Protein AF-A0A350IB33-F1 (afdb_monomer_lite)

Foldseek 3Di:
DEEAEPPCPFDLNVVVVVPGRYDDDLLPGQEYELEDDDQLVSLVVVVVSVVSLHQYEYAAAPLLVPPPPPPDPDDSNNVSSVSNLVSLLVSVVVPGQYEYEHEAAAPGPVCPVPPAAHAYSVVVVVVVVCCVPDPDRHSYDYDYGDRDDDDDDDDPVVCVVPNPRVVSVVVVVLVCLQVVLQVDPPFKDWDCVLPFFDLVQVLVQVVVVVVVDDADVQKFWQFALVLAGGDAPPDAQVRHDPPDDQQNRQHGVDDCPGSVVVVCVSQVFGRKMKGKAFEQDKDDFDAHPAKKKKQWSDDDSQKFKAFLVRRTYDDDNRRIIMIGGRNGTMMIGHHHNGITIMTMGGGDPDDDD

Secondary structure (DSSP, 8-state):
--EEES-TTSHHHHHHHTTS-B-S-TTT-SEEEE---BTBHHHHHHHHHHHTT-EEEEEEEGGGG-SS-TT-S--HHHHHHHHHHHHHHHHHHTT--EEEEEE--BSSGGGTT--S--B-HHHHHHHHHHHHH-SS---EEEE---S--------HHHHHHH-HHHHHHHHHHHHHHHHHHTS--SSEEE-GGG----HHHHHHHHHHHHHHS--BTTEEESEESSS--SSTT-S-GGGSPTT--GGG--EESS-TTSHHHHHHHHTT-EEEEEEEE-TTEEPPSB--SS-EEEEEEE--TTEEEE-TT--EE----SS--EEE-TTSSBEEEE-SSS-EEEEEEEPPS-S--

pLDDT: mean 89.86, std 11.15, range [30.75, 98.75]

Radius of gyration: 28.12 Å; chains: 1; bounding box: 64×42×85 Å

Sequence (353 aa):
MKFYVNGTRRGLGKYIYDRLNVVETLEECDVFINCKHDGFLQVDLLYKACELGKRVINIGSYASDWIFHPQQKKYTYAIEKKALRDANSQLFDNGYNTTCLNLGYLDSESVEHITSNKMTHRSVVNNIEWILTHPHRVKEITITPNESKKENKYNDQVVKEIGTLAYDERITISDNLRDYSTMYANCYKQLHQFGQYDLEKVRAEVAVLLEAHELHDNQIMLQSLDGKDFYTGITQVSKIPEGIVENDFDKLNVHEDSEIARFINDLGITRARLLVLPEKTCYTFHFDPTSRIHLVVKTNEWAFMADEKWRLFHMPDDGYPWYVDTTYPHTAINSALEDRIHIMGRAPQKPYK

Structure (mmCIF, N/CA/C/O backbone):
data_AF-A0A350IB33-F1
#
_entry.id   AF-A0A350IB33-F1
#
loop_
_atom_site.group_PDB
_atom_site.id
_atom_site.type_symbol
_atom_site.label_atom_id
_atom_site.label_alt_id
_atom_site.label_comp_id
_atom_site.label_asym_id
_atom_site.label_entity_id
_atom_site.label_seq_id
_atom_site.pdbx_PDB_ins_code
_atom_site.Cartn_x
_atom_site.Cartn_y
_atom_site.Cartn_z
_atom_site.occupancy
_atom_site.B_iso_or_equiv
_atom_site.auth_seq_id
_atom_site.auth_comp_id
_atom_site.auth_asym_id
_atom_site.auth_atom_id
_atom_site.pdbx_PDB_model_num
ATOM 1 N N . MET A 1 1 ? -24.986 7.372 4.864 1.00 85.44 1 MET A N 1
ATOM 2 C CA . MET A 1 1 ? -24.701 6.545 6.048 1.00 85.44 1 MET A CA 1
ATOM 3 C C . MET A 1 1 ? -24.542 7.464 7.248 1.00 85.44 1 MET A C 1
ATOM 5 O O . MET A 1 1 ? -23.710 8.363 7.196 1.00 85.44 1 MET A O 1
ATOM 9 N N . LYS A 1 2 ? -25.392 7.301 8.259 1.00 95.12 2 LYS A N 1
ATOM 10 C CA . LYS A 1 2 ? -25.428 8.057 9.515 1.00 95.12 2 LYS A CA 1
ATOM 11 C C . LYS A 1 2 ? -24.832 7.214 10.635 1.00 95.12 2 LYS A C 1
ATOM 13 O O . LYS A 1 2 ? -25.121 6.019 10.723 1.00 95.12 2 LYS A O 1
ATOM 18 N N . PHE A 1 3 ? -24.040 7.828 11.501 1.00 97.50 3 PHE A N 1
ATOM 19 C CA . PHE A 1 3 ? -23.391 7.144 12.617 1.00 97.50 3 PHE A CA 1
ATOM 20 C C . PHE A 1 3 ? -23.997 7.566 13.949 1.00 97.50 3 PHE A C 1
ATOM 22 O O . PHE A 1 3 ? -24.369 8.716 14.112 1.00 97.50 3 PHE A O 1
ATOM 29 N N . TYR A 1 4 ? -24.039 6.670 14.925 1.00 98.00 4 TYR A N 1
ATOM 30 C CA . TYR A 1 4 ? -24.197 7.038 16.330 1.00 98.00 4 TYR A CA 1
ATOM 31 C C . TYR A 1 4 ? -22.976 6.541 17.096 1.00 98.00 4 TYR A C 1
ATOM 33 O O . TYR A 1 4 ? -22.527 5.416 16.877 1.00 98.00 4 TYR A O 1
ATOM 41 N N . VAL A 1 5 ? -22.418 7.368 17.979 1.00 97.25 5 VAL A N 1
ATOM 42 C CA . VAL A 1 5 ? -21.260 7.014 18.812 1.00 97.25 5 VAL A CA 1
ATOM 43 C C . VAL A 1 5 ? -21.568 7.415 20.245 1.00 97.25 5 VAL A C 1
ATOM 45 O O . VAL A 1 5 ? -21.925 8.562 20.500 1.00 97.25 5 VAL A O 1
ATOM 48 N N . ASN A 1 6 ? -21.420 6.499 21.200 1.00 96.31 6 ASN A N 1
ATOM 49 C CA . ASN A 1 6 ? -21.551 6.842 22.617 1.00 96.31 6 ASN A CA 1
ATOM 50 C C . ASN A 1 6 ? -20.200 7.304 23.204 1.00 96.31 6 ASN A C 1
ATOM 52 O O . ASN A 1 6 ? -19.127 6.907 22.759 1.00 96.31 6 ASN A O 1
ATOM 56 N N . GLY A 1 7 ? -20.236 8.150 24.240 1.00 93.12 7 GLY A N 1
ATOM 57 C CA . GLY A 1 7 ? -19.015 8.615 24.919 1.00 93.12 7 GLY A CA 1
ATOM 58 C C . GLY A 1 7 ? -18.204 9.659 24.145 1.00 93.12 7 GLY A C 1
ATOM 59 O O . GLY A 1 7 ? -16.979 9.620 24.153 1.00 93.12 7 GLY A O 1
ATOM 60 N N . THR A 1 8 ? -18.870 10.627 23.518 1.00 94.38 8 THR A N 1
ATOM 61 C CA . THR A 1 8 ? -18.270 11.618 22.603 1.00 94.38 8 THR A CA 1
ATOM 62 C C . THR A 1 8 ? -17.567 12.796 23.280 1.00 94.38 8 THR A C 1
ATOM 64 O O . THR A 1 8 ? -17.113 13.705 22.600 1.00 94.38 8 THR A O 1
ATOM 67 N N . ARG A 1 9 ? -17.447 12.818 24.614 1.00 89.88 9 ARG A N 1
ATOM 68 C CA . ARG A 1 9 ? -16.903 13.982 25.344 1.00 89.88 9 ARG A CA 1
ATOM 69 C C . ARG A 1 9 ? -15.384 14.142 25.218 1.00 89.88 9 ARG A C 1
ATOM 71 O O . ARG A 1 9 ? -14.906 15.268 25.207 1.00 89.88 9 ARG A O 1
ATOM 78 N N . ARG 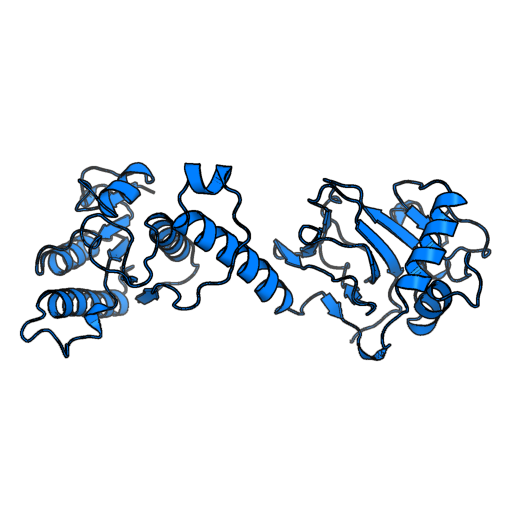A 1 10 ? -14.626 13.039 25.167 1.00 88.81 10 ARG A N 1
ATOM 79 C CA . ARG A 1 10 ? -13.149 13.032 25.106 1.00 88.81 10 ARG A CA 1
ATOM 80 C C . ARG A 1 10 ? -12.604 11.732 24.506 1.00 88.81 10 ARG A C 1
ATOM 82 O O . ARG A 1 10 ? -13.366 10.788 24.296 1.00 88.81 10 ARG A O 1
ATOM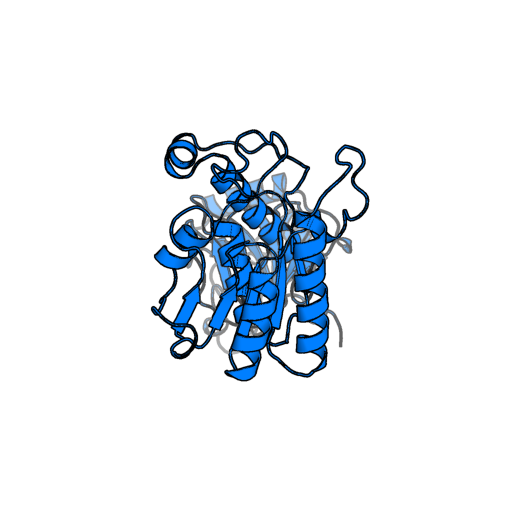 89 N N . GLY A 1 11 ? -11.290 11.675 24.276 1.00 90.81 11 GLY A N 1
ATOM 90 C CA . GLY A 1 11 ? -10.589 10.477 23.799 1.00 90.81 11 GLY A CA 1
ATOM 91 C C . GLY A 1 11 ? -11.079 9.995 22.429 1.00 90.81 11 GLY A C 1
ATOM 92 O O . GLY A 1 11 ? -11.478 10.801 21.586 1.00 90.81 11 GLY A O 1
ATOM 93 N N . LEU A 1 12 ? -11.083 8.675 22.227 1.00 93.19 12 LEU A N 1
ATOM 94 C CA . LEU A 1 12 ? -11.492 8.048 20.968 1.00 93.19 12 LEU A CA 1
ATOM 95 C C . LEU A 1 12 ? -12.916 8.442 20.541 1.00 93.19 12 LEU A C 1
ATOM 97 O O . LEU A 1 12 ? -13.133 8.769 19.378 1.00 93.19 12 LEU A O 1
ATOM 101 N N . GLY A 1 13 ? -13.877 8.466 21.471 1.00 93.62 13 GLY A N 1
ATOM 102 C CA . GLY A 1 13 ? -15.269 8.801 21.154 1.00 93.62 13 GLY A CA 1
ATOM 103 C C . GLY A 1 13 ? -15.423 10.213 20.581 1.00 93.62 13 GLY A C 1
ATOM 104 O O . GLY A 1 13 ? -16.122 10.394 19.587 1.00 93.62 13 GLY A O 1
ATOM 105 N N . LYS A 1 14 ? -14.719 11.207 21.149 1.00 93.69 14 LYS A N 1
ATOM 106 C CA . LYS A 1 14 ? -14.664 12.577 20.599 1.00 93.69 14 LYS A CA 1
ATOM 107 C C . LYS A 1 14 ? -13.982 12.603 19.233 1.00 93.69 14 LYS A C 1
ATOM 109 O O . LYS A 1 14 ? -14.481 13.234 18.309 1.00 93.69 14 LYS A O 1
ATOM 114 N N . TYR A 1 15 ? -12.865 11.888 19.098 1.00 92.69 15 TYR A N 1
ATOM 115 C CA . TYR A 1 15 ? -12.102 11.840 17.853 1.00 92.69 15 TYR A CA 1
ATOM 116 C C . TYR A 1 15 ? -12.927 11.302 16.675 1.00 92.69 15 TYR A C 1
ATOM 118 O O . TYR A 1 15 ? -12.826 11.843 15.571 1.00 92.69 15 TYR A O 1
ATOM 126 N N . ILE A 1 16 ? -13.734 10.260 16.917 1.00 92.56 16 ILE A N 1
ATOM 127 C CA . ILE A 1 16 ? -14.658 9.677 15.934 1.00 92.56 16 ILE A CA 1
ATOM 128 C C . ILE A 1 16 ? -15.816 10.641 15.648 1.00 92.56 16 ILE A C 1
ATOM 130 O O . ILE A 1 16 ? -16.134 10.866 14.482 1.00 92.56 16 ILE A O 1
ATOM 134 N N . TYR A 1 17 ? -16.415 11.232 16.689 1.00 92.75 17 TYR A N 1
ATOM 135 C CA . TYR A 1 17 ? -17.508 12.202 16.551 1.00 92.75 17 TYR A CA 1
ATOM 136 C C . TYR A 1 17 ? -17.141 13.366 15.623 1.00 92.75 17 TYR A C 1
ATOM 138 O O . TYR A 1 17 ? -17.919 13.724 14.750 1.00 92.75 17 TYR A O 1
ATOM 146 N N . ASP A 1 18 ? -15.920 13.888 15.742 1.00 89.06 18 ASP A N 1
ATOM 147 C CA . ASP A 1 18 ? -15.444 15.013 14.926 1.00 89.06 18 ASP A CA 1
ATOM 148 C C . ASP A 1 18 ? -15.190 14.667 13.449 1.00 89.06 18 ASP A C 1
ATOM 150 O O . ASP A 1 18 ? -14.906 15.561 12.653 1.00 89.06 18 ASP A O 1
ATOM 154 N N . ARG A 1 19 ? -15.211 13.381 13.077 1.00 90.06 19 ARG A N 1
ATOM 155 C CA . ARG A 1 19 ? -14.789 12.894 11.749 1.00 90.06 19 ARG A CA 1
ATOM 156 C C . ARG A 1 19 ? -15.870 12.156 10.979 1.00 90.06 19 ARG A C 1
ATOM 158 O O . ARG A 1 19 ? -15.708 11.950 9.779 1.00 90.06 19 ARG A O 1
ATOM 165 N N . LEU A 1 20 ? -16.941 11.739 11.646 1.00 88.25 20 LEU A N 1
ATOM 166 C CA . LEU A 1 20 ? -18.053 11.028 11.028 1.00 88.25 20 LEU A CA 1
ATOM 167 C C . LEU A 1 20 ? -19.318 11.884 11.054 1.00 88.25 20 LEU A C 1
ATOM 169 O O . LEU A 1 20 ? -19.486 12.757 11.899 1.00 88.25 20 LEU A O 1
ATOM 173 N N . ASN A 1 21 ? -20.240 11.598 10.137 1.00 90.06 21 ASN A N 1
ATOM 174 C CA . ASN A 1 21 ? -21.565 12.207 10.145 1.00 90.06 21 ASN A CA 1
ATOM 175 C C . ASN A 1 21 ? -22.422 11.569 11.255 1.00 90.06 21 ASN A C 1
ATOM 177 O O . ASN A 1 21 ? -23.121 10.576 11.010 1.00 90.06 21 ASN A O 1
ATOM 181 N N . VAL A 1 22 ? -22.282 12.084 12.480 1.00 94.81 22 VAL A N 1
ATOM 182 C CA . VAL A 1 22 ? -22.926 11.549 13.686 1.00 94.81 22 VAL A CA 1
ATOM 183 C C . VAL A 1 22 ? -24.298 12.186 13.921 1.00 94.81 22 VAL A C 1
ATOM 185 O O . VAL A 1 22 ? -24.456 13.397 13.810 1.00 94.81 22 VAL A O 1
ATOM 188 N N . VAL A 1 23 ? -25.284 11.353 14.245 1.00 95.88 23 VAL A N 1
ATOM 189 C CA . VAL A 1 23 ? -26.622 11.742 14.709 1.00 95.88 23 VAL A CA 1
ATOM 190 C C . VAL A 1 23 ? -26.737 11.609 16.227 1.00 95.88 23 VAL A C 1
ATOM 192 O O . VAL A 1 23 ? -25.901 10.976 16.871 1.00 95.88 23 VAL A O 1
ATOM 195 N N . GLU A 1 24 ? -27.791 12.179 16.805 1.00 93.69 24 GLU A N 1
ATOM 196 C CA . GLU A 1 24 ? -27.952 12.285 18.262 1.00 93.69 24 GLU A CA 1
ATOM 197 C C . GLU A 1 24 ? -28.471 10.999 18.921 1.00 93.69 24 GLU A C 1
ATOM 199 O O . GLU A 1 24 ? -28.265 10.783 20.118 1.00 93.69 24 GLU A O 1
ATOM 204 N N . THR A 1 25 ? -29.144 10.131 18.158 1.00 95.94 25 THR A N 1
ATOM 205 C CA . THR A 1 25 ? -29.817 8.940 18.693 1.00 95.94 25 THR A CA 1
ATOM 206 C C . THR A 1 25 ? -29.404 7.656 17.975 1.00 95.94 25 THR A C 1
ATOM 208 O O . THR A 1 25 ? -29.021 7.652 16.803 1.00 95.94 25 THR A O 1
ATOM 211 N N . LEU A 1 26 ? -29.496 6.532 18.693 1.00 96.38 26 LEU A N 1
ATOM 212 C CA . LEU A 1 26 ? -29.231 5.198 18.148 1.00 96.38 26 LEU A CA 1
ATOM 213 C C . LEU A 1 26 ? -30.265 4.824 17.075 1.00 96.38 26 LEU A C 1
ATOM 215 O O . LEU A 1 26 ? -29.966 4.131 16.107 1.00 96.38 26 LEU A O 1
ATOM 219 N N . GLU A 1 27 ? -31.497 5.284 17.245 1.00 96.69 27 GLU A N 1
ATOM 220 C CA . GLU A 1 27 ? -32.628 5.019 16.369 1.00 96.69 27 GLU A CA 1
ATOM 221 C C . GLU A 1 27 ? -32.435 5.656 14.980 1.00 96.69 27 GLU A C 1
ATOM 223 O O . GLU A 1 27 ? -32.808 5.053 13.970 1.00 96.69 27 GLU A O 1
ATOM 228 N N . GLU A 1 28 ? -31.781 6.818 14.907 1.00 96.69 28 GLU A N 1
ATOM 229 C CA . GLU A 1 28 ? -31.529 7.567 13.669 1.00 96.69 28 GLU A CA 1
ATOM 230 C C . GLU A 1 28 ? -30.320 7.081 12.857 1.00 96.69 28 GLU A C 1
ATOM 232 O O . GLU A 1 28 ? -30.170 7.476 11.694 1.00 96.69 28 GLU A O 1
ATOM 237 N N . CYS A 1 29 ? -29.431 6.273 13.444 1.00 97.81 29 CYS A N 1
ATOM 238 C CA . CYS A 1 29 ? -28.202 5.865 12.769 1.00 97.81 29 CYS A CA 1
ATOM 239 C C . CYS A 1 29 ? -28.393 4.644 11.865 1.00 97.81 29 CYS A C 1
ATOM 241 O O . CYS A 1 29 ? -29.293 3.831 12.069 1.00 97.81 29 CYS A O 1
ATOM 243 N N . ASP A 1 30 ? -27.473 4.468 10.922 1.00 97.19 30 ASP A N 1
ATOM 244 C CA . ASP A 1 30 ? -27.290 3.224 10.168 1.00 97.19 30 ASP A CA 1
ATOM 245 C C . ASP A 1 30 ? -26.236 2.331 10.849 1.00 97.19 30 ASP A C 1
ATOM 247 O O . ASP A 1 30 ? -26.357 1.103 10.883 1.00 97.19 30 ASP A O 1
ATOM 251 N N . VAL A 1 31 ? -25.200 2.965 11.415 1.00 98.12 31 VAL A N 1
ATOM 252 C CA . VAL A 1 31 ? -24.072 2.308 12.083 1.00 98.12 31 VAL A CA 1
ATOM 253 C C . VAL A 1 31 ? -23.910 2.843 13.503 1.00 98.12 31 VAL A C 1
ATOM 255 O O . VAL A 1 31 ? -23.737 4.045 13.708 1.00 98.12 31 VAL A O 1
ATOM 258 N N . PHE A 1 32 ? -23.887 1.943 14.480 1.00 98.62 32 PHE A N 1
ATOM 259 C CA . PHE A 1 32 ? -23.591 2.250 15.872 1.00 98.62 32 PHE A CA 1
ATOM 260 C C . PHE A 1 32 ? -22.144 1.890 16.221 1.00 98.62 32 PHE A C 1
ATOM 262 O O . PHE A 1 32 ? -21.741 0.731 16.123 1.00 98.62 32 PHE A O 1
ATOM 269 N N . ILE A 1 33 ? -21.367 2.873 16.676 1.00 98.38 33 ILE A N 1
ATOM 270 C CA . ILE A 1 33 ? -20.047 2.660 17.269 1.00 98.38 33 ILE A CA 1
ATOM 271 C C . ILE A 1 33 ? -20.190 2.649 18.791 1.00 98.38 33 ILE A C 1
ATOM 273 O O . ILE A 1 33 ? -20.319 3.687 19.447 1.00 98.38 33 ILE A O 1
ATOM 277 N N . ASN A 1 34 ? -20.150 1.450 19.359 1.00 98.31 34 ASN A N 1
ATOM 278 C CA . ASN A 1 34 ? -20.272 1.223 20.790 1.00 98.31 34 ASN A CA 1
ATOM 279 C C . ASN A 1 34 ? -18.901 1.387 21.466 1.00 98.31 34 ASN A C 1
ATOM 281 O O . ASN A 1 34 ? -18.155 0.424 21.655 1.00 98.31 34 ASN A O 1
ATOM 285 N N . CYS A 1 35 ? -18.550 2.635 21.771 1.00 96.44 35 CYS A N 1
ATOM 286 C CA . CYS A 1 35 ? -17.232 3.089 22.203 1.00 96.44 35 CYS A CA 1
ATOM 287 C C . CYS A 1 35 ? -17.072 3.248 23.725 1.00 96.44 35 CYS A C 1
ATOM 289 O O . CYS A 1 35 ? -16.012 2.927 24.267 1.00 96.44 35 CYS A O 1
ATOM 291 N N . LYS A 1 36 ? -18.079 3.782 24.425 1.00 94.88 36 LYS A N 1
ATOM 292 C CA . LYS A 1 36 ? -17.975 4.125 25.852 1.00 94.88 36 LYS A CA 1
ATOM 293 C C . LYS A 1 36 ? -17.980 2.867 26.718 1.00 94.88 36 LYS A C 1
ATOM 295 O O . LYS A 1 36 ? -18.974 2.152 26.752 1.00 94.88 36 LYS A O 1
ATOM 300 N N . HIS A 1 37 ? -16.913 2.651 27.482 1.00 93.88 37 HIS A N 1
ATOM 301 C CA . HIS A 1 37 ? -16.915 1.680 28.577 1.00 93.88 37 HIS A CA 1
ATOM 302 C C . HIS A 1 37 ? -17.647 2.249 29.803 1.00 93.88 37 HIS A C 1
ATOM 304 O O . HIS A 1 37 ? -17.389 3.385 30.205 1.00 93.88 37 HIS A O 1
ATOM 310 N N . ASP A 1 38 ? -18.586 1.473 30.347 1.00 94.50 38 ASP A N 1
ATOM 311 C CA . ASP A 1 38 ? -19.385 1.803 31.533 1.00 94.50 38 ASP A CA 1
ATOM 312 C C . ASP A 1 38 ? -20.028 0.515 32.080 1.00 94.50 38 ASP A C 1
ATOM 314 O O . ASP A 1 38 ? -21.179 0.190 31.780 1.00 94.50 38 ASP A O 1
ATOM 318 N N . GLY A 1 39 ? -19.234 -0.306 32.770 1.00 94.88 39 GLY A N 1
ATOM 319 C CA . GLY A 1 39 ? -19.678 -1.625 33.221 1.00 94.88 39 GLY A CA 1
ATOM 320 C C . GLY A 1 39 ? -20.145 -2.514 32.060 1.00 94.88 39 GLY A C 1
ATOM 321 O O . GLY A 1 39 ? -19.485 -2.608 31.023 1.00 94.88 39 GLY A O 1
ATOM 322 N N . PHE A 1 40 ? -21.325 -3.121 32.215 1.00 97.38 40 PHE A N 1
ATOM 323 C CA . PHE A 1 40 ? -21.972 -3.951 31.191 1.00 97.38 40 PHE A CA 1
ATOM 324 C C . PHE A 1 40 ? -22.836 -3.166 30.191 1.00 97.38 40 PHE A C 1
ATOM 326 O O . PHE A 1 40 ? -23.374 -3.774 29.270 1.00 97.38 40 PHE A O 1
ATOM 333 N N . LEU A 1 41 ? -22.916 -1.831 30.282 1.00 97.69 41 LEU A N 1
ATOM 334 C CA . LEU A 1 41 ? -23.783 -1.022 29.411 1.00 97.69 41 LEU A CA 1
ATOM 335 C C . LEU A 1 41 ? -23.492 -1.225 27.916 1.00 97.69 41 LEU A C 1
ATOM 337 O O . LEU A 1 41 ? -24.392 -1.132 27.085 1.00 97.69 41 LEU A O 1
ATOM 341 N N . GLN A 1 42 ? -22.239 -1.516 27.549 1.00 97.81 42 GLN A N 1
ATOM 342 C CA . GLN A 1 42 ? -21.905 -1.836 26.160 1.00 97.81 42 GLN A CA 1
ATOM 343 C C . GLN A 1 42 ? -22.640 -3.092 25.672 1.00 97.81 42 GLN A C 1
ATOM 345 O O . GLN A 1 42 ? -23.061 -3.123 24.520 1.00 97.81 42 GLN A O 1
ATOM 350 N N . VAL A 1 43 ? -22.808 -4.103 26.525 1.00 98.50 43 VAL A N 1
ATOM 351 C CA . VAL A 1 43 ? -23.557 -5.325 26.202 1.00 98.50 43 VAL A CA 1
ATOM 352 C C . VAL A 1 43 ? -25.027 -4.979 25.975 1.00 98.50 43 VAL A C 1
ATOM 354 O O . VAL A 1 43 ? -25.580 -5.326 24.935 1.00 98.50 43 VAL A O 1
ATOM 357 N N . ASP A 1 44 ? -25.630 -4.215 26.887 1.00 98.44 44 ASP A N 1
ATOM 358 C CA . ASP A 1 44 ? -27.040 -3.816 26.792 1.00 98.44 44 ASP A CA 1
ATOM 359 C C . ASP A 1 44 ? -27.319 -3.010 25.512 1.00 98.44 44 ASP A C 1
ATOM 361 O O . ASP A 1 44 ? -28.272 -3.278 24.777 1.00 98.44 44 ASP A O 1
ATOM 365 N N . LEU A 1 45 ? -26.447 -2.046 25.193 1.00 98.44 45 LEU A N 1
ATOM 366 C CA . LEU A 1 45 ? -26.562 -1.235 23.979 1.00 98.44 45 LEU A CA 1
ATOM 367 C C . LEU A 1 45 ? -26.354 -2.050 22.700 1.00 98.44 45 LEU A C 1
ATOM 369 O O . LEU A 1 45 ? -26.963 -1.734 21.680 1.00 98.44 45 LEU A O 1
ATOM 373 N N . LEU A 1 46 ? -25.510 -3.084 22.739 1.00 98.62 46 LEU A N 1
ATOM 374 C CA . LEU A 1 46 ? -25.304 -3.987 21.612 1.00 98.62 46 LEU A CA 1
ATOM 375 C C . LEU A 1 46 ? -26.590 -4.763 21.287 1.00 98.62 46 LEU A C 1
ATOM 377 O O . LEU A 1 46 ? -26.999 -4.774 20.125 1.00 98.62 46 LEU A O 1
ATOM 381 N N . TYR A 1 47 ? -27.251 -5.351 22.290 1.00 98.69 47 TYR A N 1
ATOM 382 C CA . TYR A 1 47 ? -28.540 -6.022 22.085 1.00 98.69 47 TYR A CA 1
ATOM 383 C C . TYR A 1 47 ? -29.596 -5.053 21.552 1.00 98.69 47 TYR A C 1
ATOM 385 O O . TYR A 1 47 ? -30.190 -5.324 20.509 1.00 98.69 47 TYR A O 1
ATOM 393 N N . LYS A 1 48 ? -29.745 -3.879 22.183 1.00 98.50 48 LYS A N 1
ATOM 394 C CA . LYS A 1 48 ? -30.690 -2.845 21.731 1.00 98.50 48 LYS A CA 1
ATOM 395 C C . LYS A 1 48 ? -30.446 -2.441 20.272 1.00 98.50 48 LYS A C 1
ATOM 397 O O . LYS A 1 48 ? -31.381 -2.305 19.488 1.00 98.50 48 LYS A O 1
ATOM 402 N N . ALA A 1 49 ? -29.190 -2.233 19.883 1.00 98.44 49 ALA A N 1
ATOM 403 C CA . ALA A 1 49 ? -28.850 -1.854 18.515 1.00 98.44 49 ALA A CA 1
ATOM 404 C C . ALA A 1 49 ? -29.162 -2.970 17.502 1.00 98.44 49 ALA A C 1
ATOM 406 O O . ALA A 1 49 ? -29.611 -2.676 16.394 1.00 98.44 49 ALA A O 1
ATOM 407 N N . CYS A 1 50 ? -28.973 -4.237 17.883 1.00 98.06 50 CYS A N 1
ATOM 408 C CA . CYS A 1 50 ? -29.331 -5.382 17.045 1.00 98.06 50 CYS A CA 1
ATOM 409 C C . CYS A 1 50 ? -30.847 -5.509 16.861 1.00 98.06 50 CYS A C 1
ATOM 411 O O . CYS A 1 50 ? -31.297 -5.715 15.737 1.00 98.06 50 CYS A O 1
ATOM 413 N N . GLU A 1 51 ? -31.637 -5.310 17.921 1.00 97.94 51 GLU A N 1
ATOM 414 C CA . GLU A 1 51 ? -33.108 -5.269 17.845 1.00 97.94 51 GLU A CA 1
ATOM 415 C C . GLU A 1 51 ? -33.607 -4.171 16.896 1.00 97.94 51 GLU A C 1
ATOM 417 O O . GLU A 1 51 ? -34.566 -4.364 16.152 1.00 97.94 51 GLU A O 1
ATOM 422 N N . LEU A 1 52 ? -32.911 -3.032 16.866 1.00 98.00 52 LEU A N 1
ATOM 423 C CA . LEU A 1 52 ? -33.173 -1.925 15.945 1.00 98.00 52 LEU A CA 1
ATOM 424 C C . LEU A 1 52 ? -32.614 -2.151 14.524 1.00 98.00 52 LEU A C 1
ATOM 426 O O . LEU A 1 52 ? -32.664 -1.237 13.696 1.00 98.00 52 LEU A O 1
ATOM 430 N N . GLY A 1 53 ? -32.052 -3.330 14.236 1.00 97.31 53 GLY A N 1
ATOM 431 C CA . GLY A 1 53 ? -31.513 -3.696 12.924 1.00 97.31 53 GLY A CA 1
ATOM 432 C C . GLY A 1 53 ? -30.267 -2.907 12.512 1.00 97.31 53 GLY A C 1
ATOM 433 O O . GLY A 1 53 ? -29.998 -2.760 11.320 1.00 97.31 53 GLY A O 1
ATOM 434 N N . LYS A 1 54 ? -29.518 -2.354 13.473 1.00 98.00 54 LYS A N 1
ATOM 435 C CA . LYS A 1 54 ? -28.340 -1.522 13.196 1.00 98.00 54 LYS A CA 1
ATOM 436 C C . LYS A 1 54 ? -27.112 -2.379 12.910 1.00 98.00 54 LYS A C 1
ATOM 438 O O . LYS A 1 54 ? -26.943 -3.463 13.469 1.00 98.00 54 LYS A O 1
ATOM 443 N N . ARG A 1 55 ? -26.199 -1.857 12.088 1.00 98.12 55 ARG A N 1
ATOM 444 C CA . ARG A 1 55 ? -24.828 -2.380 12.023 1.00 98.12 55 ARG A CA 1
ATOM 445 C C . ARG A 1 55 ? -24.065 -1.881 13.248 1.00 98.12 55 ARG A C 1
ATOM 447 O O . ARG A 1 55 ? -24.111 -0.689 13.533 1.00 98.12 55 ARG A O 1
ATOM 454 N N . VAL A 1 56 ? -23.355 -2.752 13.962 1.00 98.62 56 VAL A N 1
ATOM 455 C CA . VAL A 1 56 ? -22.674 -2.383 15.215 1.00 98.62 56 VAL A CA 1
ATOM 456 C C . VAL A 1 56 ? -21.182 -2.665 15.135 1.00 98.62 56 VAL A C 1
ATOM 458 O O . VAL A 1 56 ? -20.768 -3.758 14.763 1.00 98.62 56 VAL A O 1
ATOM 461 N N . ILE A 1 57 ? -20.362 -1.699 15.537 1.00 98.62 57 ILE A N 1
ATOM 462 C CA . ILE A 1 57 ? -18.932 -1.902 15.775 1.00 98.62 57 ILE A CA 1
ATOM 463 C C . ILE A 1 57 ? -18.671 -1.640 17.255 1.00 98.62 57 ILE A C 1
ATOM 465 O O . ILE A 1 57 ? -18.767 -0.512 17.740 1.00 98.62 57 ILE A O 1
ATOM 469 N N . ASN A 1 58 ? -18.359 -2.705 17.982 1.00 98.62 58 ASN A N 1
ATOM 470 C CA . ASN A 1 58 ? -18.032 -2.669 19.396 1.00 98.62 58 ASN A CA 1
ATOM 471 C C . ASN A 1 58 ? -16.549 -2.365 19.576 1.00 98.62 58 ASN A C 1
ATOM 473 O O . ASN A 1 58 ? -15.703 -3.132 19.115 1.00 98.62 58 ASN A O 1
ATOM 477 N N . ILE A 1 59 ? -16.230 -1.288 20.295 1.00 97.94 59 ILE A N 1
ATOM 478 C CA . ILE A 1 59 ? -14.859 -1.029 20.732 1.00 97.94 59 ILE A CA 1
ATOM 479 C C . ILE A 1 59 ? -14.573 -1.943 21.926 1.00 97.94 59 ILE A C 1
ATOM 481 O O . ILE A 1 59 ? -14.938 -1.656 23.075 1.00 97.94 59 ILE A O 1
ATOM 485 N N . GLY A 1 60 ? -13.969 -3.085 21.616 1.00 96.94 60 GLY A N 1
ATOM 486 C CA . GLY A 1 60 ? -13.502 -4.095 22.553 1.00 96.94 60 GLY A CA 1
ATOM 487 C C . GLY A 1 60 ? -12.151 -3.731 23.167 1.00 96.94 60 GLY A C 1
ATOM 488 O O . GLY A 1 60 ? -11.737 -2.571 23.180 1.00 96.94 60 GLY A O 1
ATOM 489 N N . SER A 1 61 ? -11.458 -4.727 23.708 1.00 95.50 61 SER A N 1
ATOM 490 C CA . SER A 1 61 ? -10.103 -4.555 24.236 1.00 95.50 61 SER A CA 1
ATOM 491 C C . SER A 1 61 ? -9.345 -5.873 24.221 1.00 95.50 61 SER A C 1
ATOM 493 O O . SER A 1 61 ? -9.901 -6.912 24.582 1.00 95.50 61 SER A O 1
ATOM 495 N N . TYR A 1 62 ? -8.053 -5.811 23.894 1.00 94.50 62 TYR A N 1
ATOM 496 C CA . TYR A 1 62 ? -7.131 -6.936 24.062 1.00 94.50 62 TYR A CA 1
ATOM 497 C C . TYR A 1 62 ? -7.058 -7.423 25.523 1.00 94.50 62 TYR A C 1
ATOM 499 O O . TYR A 1 62 ? -6.831 -8.600 25.783 1.00 94.50 62 TYR A O 1
ATOM 507 N N . ALA A 1 63 ? -7.370 -6.559 26.497 1.00 91.38 63 ALA A N 1
ATOM 508 C CA . ALA A 1 63 ? -7.480 -6.955 27.900 1.00 91.38 63 ALA A CA 1
ATOM 509 C C . ALA A 1 63 ? -8.519 -8.065 28.147 1.00 91.38 63 ALA A C 1
ATOM 511 O O . ALA A 1 63 ? -8.434 -8.748 29.162 1.00 91.38 63 ALA A O 1
ATOM 512 N N . SER A 1 64 ? -9.480 -8.277 27.236 1.00 92.00 64 SER A N 1
ATOM 513 C CA . SER A 1 64 ? -10.456 -9.373 27.341 1.00 92.00 64 SER A CA 1
ATOM 514 C C . SER A 1 64 ? -9.828 -10.774 27.292 1.00 92.00 64 SER A C 1
ATOM 516 O O . SER A 1 64 ? -10.448 -11.720 27.774 1.00 92.00 64 SER A O 1
ATOM 518 N N . ASP A 1 65 ? -8.601 -10.910 26.776 1.00 89.75 65 ASP A N 1
ATOM 519 C CA . ASP A 1 65 ? -7.827 -12.159 26.826 1.00 89.75 65 ASP A CA 1
ATOM 520 C C . ASP A 1 65 ? -7.131 -12.363 28.188 1.00 89.75 65 ASP A C 1
ATOM 522 O O . ASP A 1 65 ? -6.800 -13.484 28.573 1.00 89.75 65 ASP A O 1
ATOM 526 N N . TRP A 1 66 ? -6.961 -11.293 28.970 1.00 84.44 66 TRP A N 1
ATOM 527 C CA . TRP A 1 66 ? -6.224 -11.277 30.238 1.00 84.44 66 TRP A CA 1
ATOM 528 C C . TRP A 1 66 ? -7.140 -11.454 31.452 1.00 84.44 66 TRP A C 1
ATOM 530 O O . TRP A 1 66 ? -7.120 -10.669 32.401 1.00 84.44 66 TRP A O 1
ATOM 540 N N . ILE A 1 67 ? -7.952 -12.515 31.436 1.00 81.31 67 ILE A N 1
ATOM 541 C CA . ILE A 1 67 ? -8.858 -12.837 32.553 1.00 81.31 67 ILE A CA 1
ATOM 542 C C . ILE A 1 67 ? -8.075 -13.169 33.826 1.00 81.31 67 ILE A C 1
ATOM 544 O O . ILE A 1 67 ? -8.458 -12.770 34.926 1.00 81.31 67 ILE A O 1
ATOM 548 N N . PHE A 1 68 ? -6.946 -13.858 33.669 1.00 80.62 68 PHE A N 1
ATOM 549 C CA . PHE A 1 68 ? -5.941 -13.973 34.712 1.00 80.62 68 PHE A CA 1
ATOM 550 C C . PHE A 1 68 ? -4.902 -12.864 34.523 1.00 80.62 68 PHE A C 1
ATOM 552 O O . PHE A 1 68 ? -4.171 -12.864 33.535 1.00 80.62 68 PHE A O 1
ATOM 559 N N . HIS A 1 69 ? -4.828 -11.928 35.472 1.00 80.88 69 HIS A N 1
ATOM 560 C CA . HIS A 1 69 ? -3.872 -10.826 35.418 1.00 80.88 69 HIS A CA 1
ATOM 561 C C . HIS A 1 69 ? -2.813 -10.965 36.524 1.00 80.88 69 HIS A C 1
ATOM 563 O O . HIS A 1 69 ? -3.162 -10.926 37.708 1.00 80.88 69 HIS A O 1
ATOM 569 N N . PRO A 1 70 ? -1.514 -11.066 36.186 1.00 81.06 70 PRO A N 1
ATOM 570 C CA . PRO A 1 70 ? -0.466 -11.359 37.164 1.00 81.06 70 PRO A CA 1
ATOM 571 C C . PRO A 1 70 ? -0.287 -10.251 38.209 1.00 81.06 70 PRO A C 1
ATOM 573 O O . PRO A 1 70 ? 0.067 -10.541 39.348 1.00 81.06 70 PRO A O 1
ATOM 576 N N . GLN A 1 71 ? -0.560 -8.987 37.855 1.00 81.50 71 GLN A N 1
ATOM 577 C CA . GLN A 1 71 ? -0.437 -7.854 38.785 1.00 81.50 71 GLN A CA 1
ATOM 578 C C . GLN A 1 71 ? -1.772 -7.333 39.353 1.00 81.50 71 GLN A C 1
ATOM 580 O O . GLN A 1 71 ? -1.761 -6.389 40.138 1.00 81.50 71 GLN A O 1
ATOM 585 N N . GLN A 1 72 ? -2.931 -7.894 38.974 1.00 81.88 72 GLN A N 1
ATOM 586 C CA . GLN A 1 72 ? -4.238 -7.363 39.395 1.00 81.88 72 GLN A CA 1
ATOM 587 C C . GLN A 1 72 ? -5.163 -8.479 39.881 1.00 81.88 72 GLN A C 1
ATOM 589 O O . GLN A 1 72 ? -5.660 -9.284 39.102 1.00 81.88 72 GLN A O 1
ATOM 594 N N . LYS A 1 73 ? -5.456 -8.482 41.188 1.00 81.50 73 LYS A N 1
ATOM 595 C CA . LYS A 1 73 ? -6.323 -9.491 41.823 1.00 81.50 73 LYS A CA 1
ATOM 596 C C . LYS A 1 73 ? -7.796 -9.388 41.396 1.00 81.50 73 LYS A C 1
ATOM 598 O O . LYS A 1 73 ? -8.512 -10.382 41.435 1.00 81.50 73 LYS A O 1
ATOM 603 N N . LYS A 1 74 ? -8.260 -8.193 41.013 1.00 86.69 74 LYS A N 1
ATOM 604 C CA . LYS A 1 74 ? -9.610 -7.944 40.486 1.00 86.69 74 LYS A CA 1
ATOM 605 C C . LYS A 1 74 ? -9.501 -7.080 39.235 1.00 86.69 74 LYS A C 1
ATOM 607 O O . LYS A 1 74 ? -9.249 -5.885 39.357 1.00 86.69 74 LYS A O 1
ATOM 612 N N . TYR A 1 75 ? -9.729 -7.676 38.065 1.00 88.62 75 TYR A N 1
ATOM 613 C CA . TYR A 1 75 ? -9.667 -6.976 36.782 1.00 88.62 75 TYR A CA 1
ATOM 614 C C . TYR A 1 75 ? -11.038 -6.937 36.090 1.00 88.62 75 TYR A C 1
ATOM 616 O O . TYR A 1 75 ? -11.273 -7.590 35.077 1.00 88.62 75 TYR A O 1
ATOM 624 N N . THR A 1 76 ? -11.981 -6.182 36.668 1.00 92.00 76 THR A N 1
ATOM 625 C CA . THR A 1 76 ? -13.382 -6.133 36.197 1.00 92.00 76 THR A CA 1
ATOM 626 C C . THR A 1 76 ? -13.498 -5.687 34.738 1.00 92.00 76 THR A C 1
ATOM 628 O O . THR A 1 76 ? -14.292 -6.248 33.992 1.00 92.00 76 THR A O 1
ATOM 631 N N . TYR A 1 77 ? -12.656 -4.741 34.312 1.00 92.12 77 TYR A N 1
ATOM 632 C CA . TYR A 1 77 ? -12.630 -4.238 32.937 1.00 92.12 77 TYR A CA 1
ATOM 633 C C . TYR A 1 77 ? -12.446 -5.360 31.901 1.00 92.12 77 TYR A C 1
ATOM 635 O O . TYR A 1 77 ? -13.163 -5.399 30.903 1.00 92.12 77 TYR A O 1
ATOM 643 N N . ALA A 1 78 ? -11.530 -6.304 32.151 1.00 93.31 78 ALA A N 1
ATOM 644 C CA . ALA A 1 78 ? -11.303 -7.447 31.265 1.00 93.31 78 ALA A CA 1
ATOM 645 C C . ALA A 1 78 ? -12.538 -8.354 31.167 1.00 93.31 78 ALA A C 1
ATOM 647 O O . ALA A 1 78 ? -12.894 -8.788 30.074 1.00 93.31 78 ALA A O 1
ATOM 648 N N . ILE A 1 79 ? -13.229 -8.582 32.289 1.00 94.81 79 ILE A N 1
ATOM 649 C CA . ILE A 1 79 ? -14.466 -9.377 32.344 1.00 94.81 79 ILE A CA 1
ATOM 650 C C . ILE A 1 79 ? -15.586 -8.698 31.552 1.00 94.81 79 ILE A C 1
ATOM 652 O O . ILE A 1 79 ? -16.245 -9.343 30.743 1.00 94.81 79 ILE A O 1
ATOM 656 N N . GLU A 1 80 ? -15.783 -7.395 31.743 1.00 96.56 80 GLU A N 1
ATOM 657 C CA . GLU A 1 80 ? -16.811 -6.615 31.043 1.00 96.56 80 GLU A CA 1
ATOM 658 C C . GLU A 1 80 ? -16.546 -6.576 29.530 1.00 96.56 80 GLU A C 1
ATOM 660 O O . GLU A 1 80 ? -17.454 -6.787 28.724 1.00 96.56 80 GLU A O 1
ATOM 665 N N . LYS A 1 81 ? -15.282 -6.392 29.120 1.00 96.62 81 LYS A N 1
ATOM 666 C CA . LYS A 1 81 ? -14.880 -6.458 27.706 1.00 96.62 81 LYS A CA 1
ATOM 667 C C . LYS A 1 81 ? -15.009 -7.862 27.125 1.00 96.62 81 LYS A C 1
ATOM 669 O O . LYS A 1 81 ? -15.407 -7.992 25.970 1.00 96.62 81 LYS A O 1
ATOM 674 N N . LYS A 1 82 ? -14.732 -8.906 27.909 1.00 96.94 82 LYS A N 1
ATOM 675 C CA . LYS A 1 82 ? -14.970 -10.290 27.494 1.00 96.94 82 LYS A CA 1
ATOM 676 C C . LYS A 1 82 ? -16.459 -10.580 27.315 1.00 96.94 82 LYS A C 1
ATOM 678 O O . LYS A 1 82 ? -16.828 -11.168 26.307 1.00 96.94 82 LYS A O 1
ATOM 683 N N . ALA A 1 83 ? -17.315 -10.100 28.213 1.00 97.94 83 ALA A N 1
ATOM 684 C CA . ALA A 1 83 ? -18.762 -10.229 28.061 1.00 97.94 83 ALA A CA 1
ATOM 685 C C . ALA A 1 83 ? -19.265 -9.539 26.782 1.00 97.94 83 ALA A C 1
ATOM 687 O O . ALA A 1 83 ? -20.066 -10.115 26.052 1.00 97.94 83 ALA A O 1
ATOM 688 N N . LEU A 1 84 ? -18.746 -8.348 26.460 1.00 98.50 84 LEU A N 1
ATOM 689 C CA . LEU A 1 84 ? -19.038 -7.666 25.195 1.00 98.50 84 LEU A CA 1
ATOM 690 C C . LEU A 1 84 ? -18.593 -8.476 23.970 1.00 98.50 84 LEU A C 1
ATOM 692 O O . LEU A 1 84 ? -19.329 -8.559 22.988 1.00 98.50 84 LEU A O 1
ATOM 696 N N . ARG A 1 85 ? -17.401 -9.077 24.027 1.00 97.88 85 ARG A N 1
ATOM 697 C CA . ARG A 1 85 ? -16.855 -9.925 22.961 1.00 97.88 85 ARG A CA 1
ATOM 698 C C . ARG A 1 85 ? -17.693 -11.188 22.749 1.00 97.88 85 ARG A C 1
ATOM 700 O O . ARG A 1 85 ? -18.054 -11.497 21.615 1.00 97.88 85 ARG A O 1
ATOM 707 N N . ASP A 1 86 ? -18.069 -11.859 23.834 1.00 98.06 86 ASP A N 1
ATOM 708 C CA . ASP A 1 86 ? -18.878 -13.079 23.796 1.00 98.06 86 ASP A CA 1
ATOM 709 C C . ASP A 1 86 ? -20.314 -12.773 23.309 1.00 98.06 86 ASP A C 1
ATOM 711 O O . ASP A 1 86 ? -20.829 -13.476 22.436 1.00 98.06 86 ASP A O 1
ATOM 715 N N . ALA A 1 87 ? -20.926 -11.668 23.762 1.00 98.56 87 ALA A N 1
ATOM 716 C CA . ALA A 1 87 ? -22.219 -11.191 23.256 1.00 98.56 87 ALA A CA 1
ATOM 717 C C . ALA A 1 87 ? -22.162 -10.833 21.761 1.00 98.56 87 ALA A C 1
ATOM 719 O O . ALA A 1 87 ? -23.062 -11.181 20.997 1.00 98.56 87 ALA A O 1
ATOM 720 N N . ASN A 1 88 ? -21.078 -10.190 21.312 1.00 98.62 88 ASN A N 1
ATOM 721 C CA . ASN A 1 88 ? -20.855 -9.930 19.893 1.00 98.62 88 ASN A CA 1
ATOM 722 C C . ASN A 1 88 ? -20.739 -11.228 19.086 1.00 98.62 88 ASN A C 1
ATOM 724 O O . ASN A 1 88 ? -21.318 -11.298 18.007 1.00 98.62 88 ASN A O 1
ATOM 728 N N . SER A 1 89 ? -20.023 -12.248 19.580 1.00 98.44 89 SER A N 1
ATOM 729 C CA . SER A 1 89 ? -19.942 -13.533 18.871 1.00 98.44 89 SER A CA 1
ATOM 730 C C . SER A 1 89 ? -21.320 -14.169 18.734 1.00 98.44 89 SER A C 1
ATOM 732 O O . SER A 1 89 ? -21.679 -14.584 17.639 1.00 98.44 89 SER A O 1
ATOM 734 N N . GLN A 1 90 ? -22.111 -14.191 19.810 1.00 98.62 90 GLN A N 1
ATOM 735 C CA . GLN A 1 90 ? -23.467 -14.733 19.770 1.00 98.62 90 GLN A CA 1
ATOM 736 C C . GLN A 1 90 ? -24.343 -14.005 18.741 1.00 98.62 90 GLN A C 1
ATOM 738 O O . GLN A 1 90 ? -24.986 -14.643 17.912 1.00 98.62 90 GLN A O 1
ATOM 743 N N . LEU A 1 91 ? -24.372 -12.670 18.771 1.00 98.62 91 LEU A N 1
ATOM 744 C CA . LEU A 1 91 ? -25.203 -11.879 17.859 1.00 98.62 91 LEU A CA 1
ATOM 745 C C . LEU A 1 91 ? -24.719 -11.979 16.409 1.00 98.62 91 LEU A C 1
ATOM 747 O O . LEU A 1 91 ? -25.532 -12.075 15.490 1.00 98.62 91 LEU A O 1
ATOM 751 N N . PHE A 1 92 ? -23.408 -12.047 16.192 1.00 98.56 92 PHE A N 1
ATOM 752 C CA . PHE A 1 92 ? -22.864 -12.338 14.875 1.00 98.56 92 PHE A CA 1
ATOM 753 C C . PHE A 1 92 ? -23.347 -13.700 14.362 1.00 98.56 92 PHE A C 1
ATOM 755 O O . PHE A 1 92 ? -23.859 -13.795 13.245 1.00 98.56 92 PHE A O 1
ATOM 762 N N . ASP A 1 93 ? -23.234 -14.755 15.163 1.00 98.12 93 ASP A N 1
ATOM 763 C CA . ASP A 1 93 ? -23.643 -16.102 14.753 1.00 98.12 93 ASP A CA 1
ATOM 764 C C . ASP A 1 93 ? -25.170 -16.184 14.533 1.00 98.12 93 ASP A C 1
ATOM 766 O O . ASP A 1 93 ? -25.632 -16.881 13.631 1.00 98.12 93 ASP A O 1
ATOM 770 N N . ASN A 1 94 ? -25.948 -15.356 15.241 1.00 98.12 94 ASN A N 1
ATOM 771 C CA . ASN A 1 94 ? -27.388 -15.160 15.023 1.00 98.12 94 ASN A CA 1
ATOM 772 C C . ASN A 1 94 ? -27.740 -14.339 13.763 1.00 98.12 94 ASN A C 1
ATOM 774 O O . ASN A 1 94 ? -28.914 -14.086 13.502 1.00 98.12 94 ASN A O 1
ATOM 778 N N . GLY A 1 95 ? -26.752 -13.908 12.974 1.00 97.50 95 GLY A N 1
ATOM 779 C CA . GLY A 1 95 ? -26.960 -13.222 11.695 1.00 97.50 95 GLY A CA 1
ATOM 780 C C . GLY A 1 95 ? -26.906 -11.692 11.746 1.00 97.50 95 GLY A C 1
ATOM 781 O O . GLY A 1 95 ? -27.012 -11.060 10.695 1.00 97.50 95 GLY A O 1
ATOM 782 N N . TYR A 1 96 ? -26.680 -11.079 12.911 1.00 98.31 96 TYR A N 1
ATOM 783 C CA . TYR A 1 96 ? -26.582 -9.621 13.025 1.00 98.31 96 TYR A CA 1
ATOM 784 C C . TYR A 1 96 ? -25.245 -9.088 12.484 1.00 98.31 96 TYR A C 1
ATOM 786 O O . TYR A 1 96 ? -24.204 -9.753 12.524 1.00 98.31 96 TYR A O 1
ATOM 794 N N . ASN A 1 97 ? -25.248 -7.860 11.960 1.00 96.94 97 ASN A N 1
ATOM 795 C CA . ASN A 1 97 ? -24.048 -7.227 11.410 1.00 96.94 97 ASN A CA 1
ATOM 796 C C . ASN A 1 97 ? -23.245 -6.523 12.513 1.00 96.94 97 ASN A C 1
ATOM 798 O O . ASN A 1 97 ? -23.261 -5.296 12.623 1.00 96.94 97 ASN A O 1
ATOM 802 N N . THR A 1 98 ? -22.585 -7.315 13.356 1.00 98.44 98 THR A N 1
ATOM 803 C CA . THR A 1 98 ? -21.829 -6.837 14.517 1.00 98.44 98 THR A CA 1
ATOM 804 C C . THR A 1 98 ? -20.350 -7.197 14.402 1.00 98.44 98 THR A C 1
ATOM 806 O O . THR A 1 98 ? -20.008 -8.297 13.985 1.00 98.44 98 THR A O 1
ATOM 809 N N . THR A 1 99 ? -19.452 -6.303 14.802 1.00 98.75 99 THR A N 1
ATOM 810 C CA . THR A 1 99 ? -18.009 -6.576 14.852 1.00 98.75 99 THR A CA 1
ATOM 811 C C . THR A 1 99 ? -17.456 -6.198 16.219 1.00 98.75 99 THR A C 1
ATOM 813 O O . THR A 1 99 ? -17.763 -5.118 16.723 1.00 98.75 99 THR A O 1
ATOM 816 N N . CYS A 1 100 ? -16.604 -7.037 16.812 1.00 98.56 100 CYS A N 1
ATOM 817 C CA . CYS A 1 100 ? -15.814 -6.665 17.988 1.00 98.56 100 CYS A CA 1
ATOM 818 C C . CYS A 1 100 ? -14.394 -6.275 17.561 1.00 98.56 100 CYS A C 1
ATOM 820 O O . CYS A 1 100 ? -13.616 -7.121 17.124 1.00 98.56 100 CYS A O 1
ATOM 822 N N . LEU A 1 101 ? -14.066 -4.986 17.665 1.00 98.31 101 LEU A N 1
ATOM 823 C CA . LEU A 1 101 ? -12.736 -4.442 17.397 1.00 98.31 101 LEU A CA 1
ATOM 824 C C . LEU A 1 101 ? -11.971 -4.342 18.722 1.00 98.31 101 LEU A C 1
ATOM 826 O O . LEU A 1 101 ? -12.160 -3.394 19.486 1.00 98.31 101 LEU A O 1
ATOM 830 N N . ASN A 1 102 ? -11.136 -5.335 19.017 1.00 97.88 102 ASN A N 1
ATOM 831 C CA . ASN A 1 102 ? -10.342 -5.399 20.240 1.00 97.88 102 ASN A CA 1
ATOM 832 C C . ASN A 1 102 ? -9.045 -4.603 20.081 1.00 97.88 102 ASN A C 1
ATOM 834 O O . ASN A 1 102 ? -8.204 -4.931 19.250 1.00 97.88 102 ASN A O 1
ATOM 838 N N . LEU A 1 103 ? -8.872 -3.563 20.895 1.00 96.19 103 LEU A N 1
ATOM 839 C CA . LEU A 1 103 ? -7.729 -2.655 20.794 1.00 96.19 103 LEU A C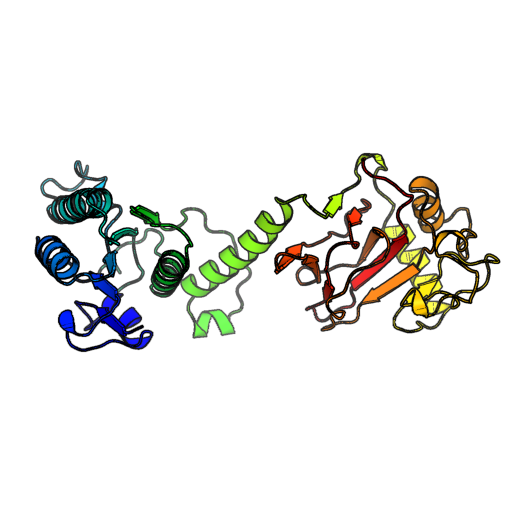A 1
ATOM 840 C C . LEU A 1 103 ? -6.745 -2.844 21.954 1.00 96.19 103 LEU A C 1
ATOM 842 O O . LEU A 1 103 ? -7.154 -3.119 23.089 1.00 96.19 103 LEU A O 1
ATOM 846 N N . GLY A 1 104 ? -5.455 -2.677 21.658 1.00 94.06 104 GLY A N 1
ATOM 847 C CA . GLY A 1 104 ? -4.405 -2.447 22.652 1.00 94.06 104 GLY A CA 1
ATOM 848 C C . GLY A 1 104 ? -4.431 -1.016 23.208 1.00 94.06 104 GLY A C 1
ATOM 849 O O . GLY A 1 104 ? -5.458 -0.335 23.174 1.00 94.06 104 GLY A O 1
ATOM 850 N N . TYR A 1 105 ? -3.300 -0.541 23.738 1.00 92.19 105 TYR A N 1
ATOM 851 C CA . TYR A 1 105 ? -3.221 0.816 24.282 1.00 92.19 105 TYR A CA 1
ATOM 852 C C . TYR A 1 105 ? -3.385 1.880 23.191 1.00 92.19 105 TYR A C 1
ATOM 854 O O . TYR A 1 105 ? -2.724 1.830 22.156 1.00 92.19 105 TYR A O 1
ATOM 862 N N . LEU A 1 106 ? -4.245 2.864 23.455 1.00 91.94 106 LEU A N 1
ATOM 863 C CA . LEU A 1 106 ? -4.464 4.030 22.599 1.00 91.94 106 LEU A CA 1
ATOM 864 C C . LEU A 1 106 ? -3.842 5.265 23.235 1.00 91.94 106 LEU A C 1
ATOM 866 O O . LEU A 1 106 ? -3.989 5.466 24.440 1.00 91.94 106 LEU A O 1
ATOM 870 N N . ASP A 1 107 ? -3.210 6.113 22.435 1.00 88.88 107 ASP A N 1
ATOM 871 C CA . ASP A 1 107 ? -2.630 7.359 22.918 1.00 88.88 107 ASP A CA 1
ATOM 872 C C . ASP A 1 107 ? -3.726 8.346 23.336 1.00 88.88 107 ASP A C 1
ATOM 874 O O . ASP A 1 107 ? -4.398 8.980 22.519 1.00 88.88 107 ASP A O 1
ATOM 878 N N . SER A 1 108 ? -3.977 8.381 24.643 1.00 85.50 108 SER A N 1
ATOM 879 C CA . SER A 1 108 ? -5.049 9.140 25.270 1.00 85.50 108 SER A CA 1
ATOM 880 C C . SER A 1 108 ? -4.677 9.500 26.704 1.00 85.50 108 SER A C 1
ATOM 882 O O . SER A 1 108 ? -3.957 8.760 27.377 1.00 85.50 108 SER A O 1
ATOM 884 N N . GLU A 1 109 ? -5.246 10.601 27.199 1.00 82.81 109 GLU A N 1
ATOM 885 C CA . GLU A 1 109 ? -5.038 11.118 28.562 1.00 82.81 109 GLU A CA 1
ATOM 886 C C . GLU A 1 109 ? -5.216 10.036 29.644 1.00 82.81 109 GLU A C 1
ATOM 888 O O . GLU A 1 109 ? -4.481 9.982 30.624 1.00 82.81 109 GLU A O 1
ATOM 893 N N . SER A 1 110 ? -6.173 9.118 29.463 1.00 78.56 110 SER A N 1
ATOM 894 C CA . SER A 1 110 ? -6.471 8.061 30.440 1.00 78.56 110 SER A CA 1
ATOM 895 C C . SER A 1 110 ? -5.350 7.041 30.645 1.00 78.56 110 SER A C 1
ATOM 897 O O . SER A 1 110 ? -5.346 6.348 31.660 1.00 78.56 110 SER A O 1
ATOM 899 N N . VAL A 1 111 ? -4.420 6.926 29.698 1.00 82.00 111 VAL A N 1
ATOM 900 C CA . VAL A 1 111 ? -3.302 5.973 29.752 1.00 82.00 111 VAL A CA 1
ATOM 901 C C . VAL A 1 111 ? -1.957 6.673 29.573 1.00 82.00 111 VAL A C 1
ATOM 903 O O . VAL A 1 111 ? -0.983 6.056 29.150 1.00 82.00 111 VAL A O 1
ATOM 906 N N . GLU A 1 112 ? -1.874 7.964 29.903 1.00 84.56 11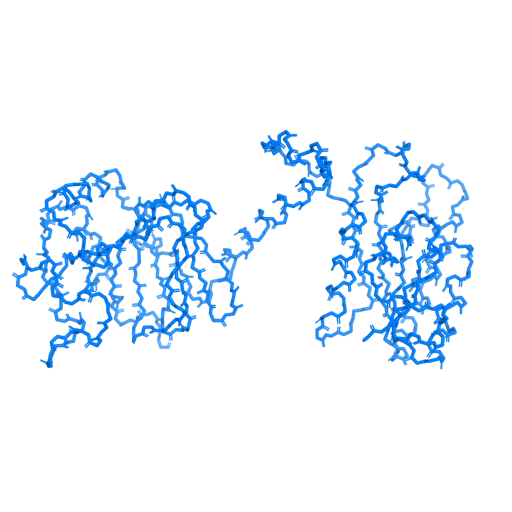2 GLU A N 1
ATOM 907 C CA . GLU A 1 112 ? -0.631 8.743 29.823 1.00 84.56 112 GLU A CA 1
ATOM 908 C C . GLU A 1 112 ? 0.511 8.082 30.615 1.00 84.56 112 GLU A C 1
ATOM 910 O O . GLU A 1 112 ? 1.619 7.948 30.107 1.00 84.56 112 GLU A O 1
ATOM 915 N N . HIS A 1 113 ? 0.192 7.537 31.792 1.00 86.00 113 HIS A N 1
ATOM 916 C CA . HIS A 1 113 ? 1.109 6.805 32.673 1.00 86.00 113 HIS A CA 1
ATOM 917 C C . HIS A 1 113 ? 1.652 5.481 32.099 1.00 86.00 113 HIS A C 1
ATOM 919 O O . HIS A 1 113 ? 2.589 4.914 32.659 1.00 86.00 113 HIS A O 1
ATOM 925 N N . ILE A 1 114 ? 1.070 4.957 31.016 1.00 84.12 114 ILE A N 1
ATOM 926 C CA . ILE A 1 114 ? 1.546 3.737 30.360 1.00 84.12 114 ILE A CA 1
ATOM 927 C C . ILE A 1 114 ? 2.707 4.093 29.429 1.00 84.12 114 ILE A C 1
ATOM 929 O O . ILE A 1 114 ? 2.559 4.932 28.542 1.00 84.12 114 ILE A O 1
ATOM 933 N N . THR A 1 115 ? 3.852 3.437 29.614 1.00 84.38 115 THR A N 1
ATOM 934 C CA . THR A 1 115 ? 5.077 3.663 28.823 1.00 84.38 115 THR A CA 1
ATOM 935 C C . THR A 1 115 ? 5.230 2.712 27.637 1.00 84.38 115 THR A C 1
ATOM 937 O O . THR A 1 115 ? 6.058 2.962 26.762 1.00 84.38 115 THR A O 1
ATOM 940 N N . SER A 1 116 ? 4.441 1.634 27.597 1.00 85.06 116 SER A N 1
ATOM 941 C CA . SER A 1 116 ? 4.358 0.725 26.450 1.00 85.06 116 SER A CA 1
ATOM 942 C C . SER A 1 116 ? 3.930 1.467 25.185 1.00 85.06 116 SER A C 1
ATOM 944 O O . SER A 1 116 ? 3.316 2.535 25.257 1.00 85.06 116 SER A O 1
ATOM 946 N N . ASN A 1 117 ? 4.224 0.879 24.023 1.00 89.25 117 ASN A N 1
ATOM 947 C CA . ASN A 1 117 ? 3.808 1.443 22.745 1.00 89.25 117 ASN A CA 1
ATOM 948 C C . ASN A 1 117 ? 2.278 1.608 22.704 1.00 89.25 117 ASN A C 1
ATOM 950 O O . ASN A 1 117 ? 1.533 0.850 23.330 1.00 89.25 117 ASN A O 1
ATOM 954 N N . LYS A 1 118 ? 1.812 2.633 21.989 1.00 91.19 118 LYS A N 1
ATOM 955 C CA . LYS A 1 118 ? 0.396 3.011 21.878 1.00 91.19 118 LYS A CA 1
ATOM 956 C C . LYS A 1 118 ? 0.031 3.180 20.408 1.00 91.19 118 LYS A C 1
ATOM 958 O O . LYS A 1 118 ? 0.909 3.384 19.581 1.00 91.19 118 LYS A O 1
ATOM 963 N N . MET A 1 119 ? -1.254 3.104 20.090 1.00 93.38 119 MET A N 1
ATOM 964 C CA . MET A 1 119 ? -1.797 3.399 18.761 1.00 93.38 119 MET A CA 1
ATOM 965 C C . MET A 1 119 ? -2.482 4.765 18.754 1.00 93.38 119 MET A C 1
ATOM 967 O O . MET A 1 119 ? -3.044 5.186 19.767 1.00 93.38 119 MET A O 1
ATOM 971 N N . THR A 1 120 ? -2.519 5.442 17.608 1.00 91.31 120 THR A N 1
ATOM 972 C CA . THR A 1 120 ? -3.287 6.688 17.483 1.00 91.31 120 THR A CA 1
ATOM 973 C C . THR A 1 120 ? -4.793 6.428 17.376 1.00 91.31 120 THR A C 1
ATOM 975 O O . THR A 1 120 ? -5.247 5.391 16.885 1.00 91.31 120 THR A O 1
ATOM 978 N N . HIS A 1 121 ? -5.613 7.425 17.731 1.00 91.19 121 HIS A N 1
ATOM 979 C CA . HIS A 1 121 ? -7.049 7.387 17.423 1.00 91.19 121 HIS A CA 1
ATOM 980 C C . HIS A 1 121 ? -7.332 7.316 15.910 1.00 91.19 121 HIS A C 1
ATOM 982 O O . HIS A 1 121 ? -8.354 6.763 15.505 1.00 91.19 121 HIS A O 1
ATOM 988 N N . ARG A 1 122 ? -6.425 7.835 15.066 1.00 88.25 122 ARG A N 1
ATOM 989 C CA . ARG A 1 122 ? -6.549 7.753 13.604 1.00 88.25 122 ARG A CA 1
ATOM 990 C C . ARG A 1 122 ? -6.498 6.309 13.127 1.00 88.25 122 ARG A C 1
ATOM 992 O O . ARG A 1 122 ? -7.339 5.915 12.326 1.00 88.25 122 ARG A O 1
ATOM 999 N N . SER A 1 123 ? -5.551 5.530 13.648 1.00 88.94 123 SER A N 1
ATOM 1000 C CA . SER A 1 123 ? -5.425 4.104 13.344 1.00 88.94 123 SER A CA 1
ATOM 1001 C C . SER A 1 123 ? -6.743 3.366 13.606 1.00 88.94 123 SER A C 1
ATOM 1003 O O . SER A 1 123 ? -7.225 2.619 12.759 1.00 88.94 123 SER A O 1
ATOM 1005 N N . VAL A 1 124 ? -7.421 3.669 14.719 1.00 93.00 124 VAL A N 1
ATOM 1006 C CA . VAL A 1 124 ? -8.740 3.091 15.033 1.00 93.00 124 VAL A CA 1
ATOM 1007 C C . VAL A 1 124 ? -9.809 3.464 13.999 1.00 93.00 124 VAL A C 1
ATOM 1009 O O . VAL A 1 124 ? -10.571 2.594 13.584 1.00 93.00 124 VAL A O 1
ATOM 1012 N N . VAL A 1 125 ? -9.860 4.723 13.550 1.00 90.62 125 VAL A N 1
ATOM 1013 C CA . VAL A 1 125 ? -10.806 5.157 12.503 1.00 90.62 125 VAL A CA 1
ATOM 1014 C C . VAL A 1 125 ? -10.544 4.438 11.178 1.00 90.62 125 VAL A C 1
ATOM 1016 O O . VAL A 1 125 ? -11.495 3.966 10.561 1.00 90.62 125 VAL A O 1
ATOM 1019 N N . ASN A 1 126 ? -9.279 4.266 10.783 1.00 88.00 126 ASN A N 1
ATOM 1020 C CA . ASN A 1 126 ? -8.926 3.508 9.577 1.00 88.00 126 ASN A CA 1
ATOM 1021 C C . ASN A 1 126 ? -9.389 2.042 9.674 1.00 88.00 126 ASN A C 1
ATOM 1023 O O . ASN A 1 126 ? -9.895 1.481 8.706 1.00 88.00 126 ASN A O 1
ATOM 1027 N N . ASN A 1 127 ? -9.271 1.420 10.852 1.00 94.25 127 ASN A N 1
ATOM 1028 C CA . ASN A 1 127 ? -9.762 0.057 11.075 1.00 94.25 127 ASN A CA 1
ATOM 1029 C C . ASN A 1 127 ? -11.292 -0.026 10.984 1.00 94.25 127 ASN A C 1
ATOM 1031 O O . ASN A 1 127 ? -11.824 -0.979 10.420 1.00 94.25 127 ASN A O 1
ATOM 1035 N N . ILE A 1 128 ? -12.008 0.980 11.499 1.00 94.62 128 ILE A N 1
ATOM 1036 C CA . ILE A 1 128 ? -13.465 1.093 11.334 1.00 94.62 128 ILE A CA 1
ATOM 1037 C C . ILE A 1 128 ? -13.823 1.195 9.846 1.00 94.62 128 ILE A C 1
ATOM 1039 O O . ILE A 1 128 ? -14.709 0.479 9.387 1.00 94.62 128 ILE A O 1
ATOM 1043 N N . GLU A 1 129 ? -13.128 2.036 9.081 1.00 90.75 129 GLU A N 1
ATOM 1044 C CA . GLU A 1 129 ? -13.336 2.180 7.637 1.00 90.75 129 GLU A CA 1
ATOM 1045 C C . GLU A 1 129 ? -13.083 0.868 6.880 1.00 90.75 129 GLU A C 1
ATOM 1047 O O . GLU A 1 129 ? -13.911 0.454 6.063 1.00 90.75 129 GLU A O 1
ATOM 1052 N N . TRP A 1 130 ? -11.995 0.164 7.197 1.00 94.25 130 TRP A N 1
ATOM 1053 C CA . TRP A 1 130 ? -11.696 -1.147 6.622 1.00 94.25 130 TRP A CA 1
ATOM 1054 C C . TRP A 1 130 ? -12.798 -2.169 6.929 1.00 94.25 130 TRP A C 1
ATOM 1056 O O . TRP A 1 130 ? -13.290 -2.837 6.022 1.00 94.25 130 TRP A O 1
ATOM 1066 N N . ILE A 1 131 ? -13.272 -2.238 8.182 1.00 95.88 131 ILE A N 1
ATOM 1067 C CA . ILE A 1 131 ? -14.403 -3.102 8.565 1.00 95.88 131 ILE A CA 1
ATOM 1068 C C . ILE A 1 131 ? -15.648 -2.743 7.744 1.00 95.88 131 ILE A C 1
ATOM 1070 O O . ILE A 1 131 ? -16.367 -3.628 7.276 1.00 95.88 131 ILE A O 1
ATOM 1074 N N . LEU A 1 132 ? -15.934 -1.449 7.574 1.00 92.75 132 LEU A N 1
ATOM 1075 C CA . LEU A 1 132 ? -17.124 -0.979 6.866 1.00 92.75 132 LEU A CA 1
ATOM 1076 C C . LEU A 1 132 ? -17.106 -1.323 5.376 1.00 92.75 132 LEU A C 1
ATOM 1078 O O . LEU A 1 132 ? -18.167 -1.660 4.845 1.00 92.75 132 LEU A O 1
ATOM 1082 N N . THR A 1 133 ? -15.933 -1.254 4.747 1.00 87.81 133 THR A N 1
ATOM 1083 C CA . THR A 1 133 ? -15.719 -1.468 3.306 1.00 87.81 133 THR A CA 1
ATOM 1084 C C . THR A 1 133 ? -15.424 -2.921 2.936 1.00 87.81 133 THR A C 1
ATOM 1086 O O . THR A 1 133 ? -15.471 -3.269 1.756 1.00 87.81 133 THR A O 1
ATOM 1089 N N . HIS A 1 134 ? -15.164 -3.793 3.914 1.00 89.94 134 HIS A N 1
ATOM 1090 C CA . HIS A 1 134 ? -14.910 -5.205 3.650 1.00 89.94 134 HIS A CA 1
ATOM 1091 C C . HIS A 1 134 ? -16.136 -5.872 2.981 1.00 89.94 134 HIS A C 1
ATOM 1093 O O . HIS A 1 134 ? -17.244 -5.772 3.514 1.00 89.94 134 HIS A O 1
ATOM 1099 N N . PRO A 1 135 ? -15.977 -6.611 1.857 1.00 82.12 135 PRO A N 1
ATOM 1100 C CA . PRO A 1 135 ? -17.087 -7.321 1.194 1.00 82.12 135 PRO A CA 1
ATOM 1101 C C . PRO A 1 135 ? -17.752 -8.430 2.027 1.00 82.12 135 PRO A C 1
ATOM 1103 O O . PRO A 1 135 ? -18.779 -8.977 1.622 1.00 82.12 135 PRO A O 1
ATOM 1106 N N . HIS A 1 136 ? -17.173 -8.794 3.172 1.00 93.88 136 HIS A N 1
ATOM 1107 C CA . HIS A 1 136 ? -17.644 -9.875 4.030 1.00 93.88 136 HIS A CA 1
ATOM 1108 C C . HIS A 1 136 ? -17.863 -9.387 5.463 1.00 93.88 136 HIS A C 1
ATOM 1110 O O . HIS A 1 136 ? -17.371 -8.338 5.877 1.00 93.88 136 HIS A O 1
ATOM 1116 N N . ARG A 1 137 ? -18.616 -10.168 6.243 1.00 95.06 137 ARG A N 1
ATOM 1117 C CA . ARG A 1 137 ? -18.890 -9.862 7.649 1.00 95.06 137 ARG A CA 1
ATOM 1118 C C . ARG A 1 137 ? -17.659 -10.180 8.499 1.00 95.06 137 ARG A C 1
ATOM 1120 O O . ARG A 1 137 ? -17.211 -11.322 8.535 1.00 95.06 137 ARG A O 1
ATOM 1127 N N . VAL A 1 138 ? -17.155 -9.182 9.219 1.00 97.25 138 VAL A N 1
ATOM 1128 C CA . VAL A 1 138 ? -16.042 -9.337 10.165 1.00 97.25 138 VAL A CA 1
ATOM 1129 C C . VAL A 1 138 ? -16.616 -9.581 11.554 1.00 97.25 138 VAL A C 1
ATOM 1131 O O . VAL A 1 138 ? -17.262 -8.695 12.109 1.00 97.25 138 VAL A O 1
ATOM 1134 N N . LYS A 1 139 ? -16.397 -10.767 12.127 1.00 98.00 139 LYS A N 1
ATOM 1135 C CA . LYS A 1 139 ? -16.868 -11.065 13.489 1.00 98.00 139 LYS A CA 1
ATOM 1136 C C . LYS A 1 139 ? -16.056 -10.316 14.536 1.00 98.00 139 LYS A C 1
ATOM 1138 O O . LYS A 1 139 ? -16.606 -9.652 15.415 1.00 98.00 139 LYS A O 1
ATOM 1143 N N . GLU A 1 140 ? -14.741 -10.439 14.436 1.00 96.62 140 GLU A N 1
ATOM 1144 C CA . GLU A 1 140 ? -13.805 -9.987 15.451 1.00 96.62 140 GLU A CA 1
ATOM 1145 C C . GLU A 1 140 ? -12.430 -9.744 14.841 1.00 96.62 140 GLU A C 1
ATOM 1147 O O . GLU A 1 140 ? -12.007 -10.474 13.946 1.00 96.62 140 GLU A O 1
ATOM 1152 N N . ILE A 1 141 ? -11.736 -8.732 15.350 1.00 97.00 141 ILE A N 1
ATOM 1153 C CA . ILE A 1 141 ? -10.337 -8.471 15.035 1.00 97.00 141 ILE A CA 1
ATOM 1154 C C . ILE A 1 141 ? -9.654 -7.865 16.261 1.00 97.00 141 ILE A C 1
ATOM 1156 O O . ILE A 1 141 ? -10.242 -7.032 16.954 1.00 97.00 141 ILE A O 1
ATOM 1160 N N . THR A 1 142 ? -8.416 -8.279 16.521 1.00 96.75 142 THR A N 1
ATOM 1161 C CA . THR A 1 142 ? -7.580 -7.723 17.590 1.00 96.75 142 THR A CA 1
ATOM 1162 C C . THR A 1 142 ? -6.396 -6.996 16.977 1.00 96.75 142 THR A C 1
ATOM 1164 O O . THR A 1 142 ? -5.692 -7.560 16.144 1.00 96.75 142 THR A O 1
ATOM 1167 N N . ILE A 1 143 ? -6.183 -5.745 17.385 1.00 95.19 143 ILE A N 1
ATOM 1168 C CA . ILE A 1 143 ? -5.105 -4.893 16.884 1.00 95.19 143 ILE A CA 1
ATOM 1169 C C . ILE A 1 143 ? -4.384 -4.274 18.078 1.00 95.19 143 ILE A C 1
ATOM 1171 O O . ILE A 1 143 ? -4.993 -3.594 18.908 1.00 95.19 143 ILE A O 1
ATOM 1175 N N . THR A 1 144 ? -3.082 -4.523 18.166 1.00 93.38 144 THR A N 1
ATOM 1176 C CA . THR A 1 144 ? -2.214 -4.039 19.242 1.00 93.38 144 THR A CA 1
ATOM 1177 C C . THR A 1 144 ? -1.069 -3.197 18.674 1.00 93.38 144 THR A C 1
ATOM 1179 O O . THR A 1 144 ? -0.710 -3.366 17.506 1.00 93.38 144 THR A O 1
ATOM 1182 N N . PRO A 1 145 ? -0.478 -2.297 19.480 1.00 90.19 145 PRO A N 1
ATOM 1183 C CA . PRO A 1 145 ? 0.741 -1.586 19.110 1.00 90.19 145 PRO A CA 1
ATOM 1184 C C . PRO A 1 145 ? 1.840 -2.554 18.651 1.00 90.19 145 PRO A C 1
ATOM 1186 O O . PRO A 1 145 ? 1.982 -3.642 19.209 1.00 90.19 145 PRO A O 1
ATOM 1189 N N . ASN A 1 146 ? 2.625 -2.153 17.650 1.00 83.69 146 ASN A N 1
ATOM 1190 C CA . ASN A 1 146 ? 3.819 -2.902 17.271 1.00 83.69 146 ASN A CA 1
ATOM 1191 C C . ASN A 1 146 ? 4.906 -2.686 18.335 1.00 83.69 146 ASN A C 1
ATOM 1193 O O . ASN A 1 146 ? 5.120 -1.555 18.766 1.00 83.69 146 ASN A O 1
ATOM 1197 N N . GLU A 1 147 ? 5.590 -3.746 18.757 1.00 77.12 147 GLU A N 1
ATOM 1198 C CA . GLU A 1 147 ? 6.672 -3.676 19.749 1.00 77.12 147 GLU A CA 1
ATOM 1199 C C . GLU A 1 147 ? 8.001 -3.222 19.119 1.00 77.12 147 GLU A C 1
ATOM 1201 O O . GLU A 1 147 ? 8.830 -2.603 19.787 1.00 77.12 147 GLU A O 1
ATOM 1206 N N . SER A 1 148 ? 8.203 -3.461 17.816 1.00 66.62 148 SER A N 1
ATOM 1207 C CA . SER A 1 148 ? 9.412 -3.028 17.112 1.00 66.62 148 SER A CA 1
ATOM 1208 C C . SER A 1 148 ? 9.334 -1.546 16.739 1.00 66.62 148 SER A C 1
ATOM 1210 O O . SER A 1 148 ? 8.484 -1.154 15.937 1.00 66.62 148 SER A O 1
ATOM 1212 N N . LYS A 1 149 ? 10.256 -0.728 17.256 1.00 59.09 149 LYS A N 1
ATOM 1213 C CA . LYS A 1 149 ? 10.485 0.637 16.761 1.00 59.09 149 LYS A CA 1
ATOM 1214 C C . LYS A 1 149 ? 11.505 0.576 15.625 1.00 59.09 149 LYS A C 1
ATOM 1216 O O . LYS A 1 149 ? 12.667 0.268 15.876 1.00 59.09 149 LYS A O 1
ATOM 1221 N N . LYS A 1 150 ? 11.080 0.826 14.383 1.00 60.75 150 LYS A N 1
ATOM 1222 C CA . LYS A 1 150 ? 12.018 1.088 13.280 1.00 60.75 150 LYS A CA 1
ATOM 1223 C C . LYS A 1 150 ? 12.639 2.472 13.501 1.00 60.75 150 LYS A C 1
ATOM 1225 O O . LYS A 1 150 ? 11.926 3.409 13.855 1.00 60.75 150 LYS A O 1
ATOM 1230 N N . GLU A 1 151 ? 13.952 2.604 13.327 1.00 61.41 151 GLU A N 1
ATOM 1231 C CA . GLU A 1 151 ? 14.602 3.918 13.355 1.00 61.41 151 GLU A CA 1
ATOM 1232 C C . GLU A 1 151 ? 14.229 4.695 12.089 1.00 61.41 151 GLU A C 1
ATOM 1234 O O . GLU A 1 151 ? 14.717 4.406 10.998 1.00 61.41 151 GLU A O 1
ATOM 1239 N N . ASN A 1 152 ? 13.347 5.683 12.236 1.00 63.84 152 ASN A N 1
ATOM 1240 C CA . ASN A 1 152 ? 12.943 6.555 11.140 1.00 63.84 152 ASN A CA 1
ATOM 1241 C C . ASN A 1 152 ? 13.822 7.813 11.104 1.00 63.84 152 ASN A C 1
ATOM 1243 O O . ASN A 1 152 ? 14.082 8.434 12.136 1.00 63.84 152 ASN A O 1
ATOM 1247 N N . LYS A 1 153 ? 14.231 8.252 9.905 1.00 70.56 153 LYS A N 1
ATOM 1248 C CA . LYS A 1 153 ? 14.729 9.625 9.721 1.00 70.56 153 LYS A CA 1
ATOM 1249 C C . LYS A 1 153 ? 13.540 10.579 9.853 1.00 70.56 153 LYS A C 1
ATOM 1251 O O . LYS A 1 153 ? 12.627 10.567 9.025 1.00 70.56 153 LYS A O 1
ATOM 1256 N N . TYR A 1 154 ? 13.530 11.374 10.918 1.00 73.31 154 TYR A N 1
ATOM 1257 C CA . TYR A 1 154 ? 12.429 12.288 11.210 1.00 73.31 154 TYR A CA 1
ATOM 1258 C C . TYR A 1 154 ? 12.525 13.570 10.386 1.00 73.31 154 TYR A C 1
ATOM 1260 O O . TYR A 1 154 ? 13.584 14.184 10.278 1.00 73.31 154 TYR A O 1
ATOM 1268 N N . ASN A 1 155 ? 11.387 14.004 9.847 1.00 75.31 155 ASN A N 1
ATOM 1269 C CA . ASN A 1 155 ? 11.217 15.376 9.394 1.00 75.31 155 ASN A CA 1
ATOM 1270 C C . ASN A 1 155 ? 10.709 16.219 10.572 1.00 75.31 155 ASN A C 1
ATOM 1272 O O . ASN A 1 155 ? 9.535 16.129 10.941 1.00 75.31 155 ASN A O 1
ATOM 1276 N N . ASP A 1 156 ? 11.586 17.043 11.149 1.00 78.50 156 ASP A N 1
ATOM 1277 C CA . ASP A 1 156 ? 11.295 17.836 12.351 1.00 78.50 156 ASP A CA 1
ATOM 1278 C C . ASP A 1 156 ? 10.063 18.736 12.213 1.00 78.50 156 ASP A C 1
ATOM 1280 O O . ASP A 1 156 ? 9.356 18.976 13.192 1.00 78.50 156 ASP A O 1
ATOM 1284 N N . GLN A 1 157 ? 9.785 19.248 11.012 1.00 77.88 157 GLN A N 1
ATOM 1285 C CA . GLN A 1 157 ? 8.639 20.123 10.782 1.00 77.88 157 GLN A CA 1
ATOM 1286 C C . GLN A 1 157 ? 7.326 19.337 10.796 1.00 77.88 157 GLN A C 1
ATOM 1288 O O . GLN A 1 157 ? 6.369 19.760 11.441 1.00 77.88 157 GLN A O 1
ATOM 1293 N N . VAL A 1 158 ? 7.302 18.163 10.162 1.00 71.75 158 VAL A N 1
ATOM 1294 C CA . VAL A 1 158 ? 6.122 17.287 10.151 1.00 71.75 158 VAL A CA 1
ATOM 1295 C C . VAL A 1 158 ? 5.869 16.716 11.545 1.00 71.75 158 VAL A C 1
ATOM 1297 O O . VAL A 1 158 ? 4.737 16.739 12.021 1.00 71.75 158 VAL A O 1
ATOM 1300 N N . VAL A 1 159 ? 6.915 16.256 12.239 1.00 81.88 159 VAL A N 1
ATOM 1301 C CA . VAL A 1 159 ? 6.796 15.719 13.605 1.00 81.88 159 VAL A CA 1
ATOM 1302 C C . VAL A 1 159 ? 6.250 16.770 14.573 1.00 81.88 159 VAL A C 1
ATOM 1304 O O . VAL A 1 159 ? 5.408 16.434 15.403 1.00 81.88 159 VAL A O 1
ATOM 1307 N N . LYS A 1 160 ? 6.650 18.043 14.444 1.00 82.69 160 LYS A N 1
ATOM 1308 C CA . LYS A 1 160 ? 6.079 19.142 15.243 1.00 82.69 160 LYS A CA 1
ATOM 1309 C C . LYS A 1 160 ? 4.577 19.331 15.023 1.00 82.69 160 LYS A C 1
ATOM 1311 O O . LYS A 1 160 ? 3.889 19.746 15.948 1.00 82.69 160 LYS A O 1
ATOM 1316 N N . GLU A 1 161 ? 4.078 19.050 13.824 1.00 81.25 161 GLU A N 1
ATOM 1317 C CA . GLU A 1 161 ? 2.681 19.288 13.459 1.00 81.25 161 GLU A CA 1
ATOM 1318 C C . GLU A 1 161 ? 1.757 18.123 13.836 1.00 81.25 161 GLU A C 1
ATOM 1320 O O . GLU A 1 161 ? 0.656 18.345 14.338 1.00 81.25 161 GLU A O 1
ATOM 1325 N N . ILE A 1 162 ? 2.191 16.877 13.614 1.00 77.06 162 ILE A N 1
ATOM 1326 C CA . ILE A 1 162 ? 1.335 15.690 13.801 1.00 77.06 162 ILE A CA 1
ATOM 1327 C C . ILE A 1 162 ? 1.740 14.800 14.982 1.00 77.06 162 ILE A C 1
ATOM 1329 O O . ILE A 1 162 ? 0.995 13.884 15.329 1.00 77.06 162 ILE A O 1
ATOM 1333 N N . GLY A 1 163 ? 2.899 15.056 15.591 1.00 83.56 163 GLY A N 1
ATOM 1334 C CA . GLY A 1 163 ? 3.497 14.224 16.631 1.00 83.56 163 GLY A CA 1
ATOM 1335 C C . GLY A 1 163 ? 4.238 12.999 16.084 1.00 83.56 163 GLY A C 1
ATOM 1336 O O . GLY A 1 163 ? 3.925 12.469 15.016 1.00 83.56 163 GLY A O 1
ATOM 1337 N N . THR A 1 164 ? 5.221 12.515 16.847 1.00 84.12 164 THR A N 1
ATOM 1338 C CA . THR A 1 164 ? 6.087 11.383 16.469 1.00 84.12 164 THR A CA 1
ATOM 1339 C C . THR A 1 164 ? 5.292 10.105 16.207 1.00 84.12 164 THR A C 1
ATOM 1341 O O . THR A 1 164 ? 5.497 9.457 15.187 1.00 84.12 164 THR A O 1
ATOM 1344 N N . LEU A 1 165 ? 4.311 9.784 17.059 1.00 81.81 165 LEU A N 1
ATOM 1345 C CA . LEU A 1 165 ? 3.532 8.551 16.924 1.00 81.81 165 LEU A CA 1
ATOM 1346 C C . LEU A 1 165 ? 2.755 8.489 15.598 1.00 81.81 165 LEU A C 1
ATOM 1348 O O . LEU A 1 165 ? 2.750 7.466 14.916 1.00 81.81 165 LEU A O 1
ATOM 1352 N N . ALA A 1 166 ? 2.122 9.597 15.202 1.00 79.56 166 ALA A N 1
ATOM 1353 C CA . ALA A 1 166 ? 1.390 9.662 13.941 1.00 79.56 166 ALA A CA 1
ATOM 1354 C C . ALA A 1 166 ? 2.322 9.671 12.719 1.00 79.56 166 ALA A C 1
ATOM 1356 O O . ALA A 1 166 ? 1.892 9.271 11.636 1.00 79.56 166 ALA A O 1
ATOM 1357 N N . TYR A 1 167 ? 3.561 10.150 12.865 1.00 82.94 167 TYR A N 1
ATOM 1358 C CA . TYR A 1 167 ? 4.585 10.060 11.826 1.00 82.94 167 TYR A CA 1
ATOM 1359 C C . TYR A 1 167 ? 5.030 8.605 11.632 1.00 82.94 167 TYR A C 1
ATOM 1361 O O . TYR A 1 167 ? 4.963 8.094 10.516 1.00 82.94 167 TYR A O 1
ATOM 1369 N N . ASP A 1 168 ? 5.374 7.913 12.720 1.00 80.81 168 ASP A N 1
ATOM 1370 C CA . ASP A 1 168 ? 5.846 6.526 12.688 1.00 80.81 168 ASP A CA 1
ATOM 1371 C C . ASP A 1 168 ? 4.806 5.560 12.114 1.00 80.81 168 ASP A C 1
ATOM 1373 O O . ASP A 1 168 ? 5.145 4.701 11.296 1.00 80.81 168 ASP A O 1
ATOM 1377 N N . GLU A 1 169 ? 3.526 5.719 12.474 1.00 78.94 169 GLU A N 1
ATOM 1378 C CA . GLU A 1 169 ? 2.442 4.927 11.881 1.00 78.94 169 GLU A CA 1
ATOM 1379 C C . GLU A 1 169 ? 2.356 5.130 10.358 1.00 78.94 169 GLU A C 1
ATOM 1381 O O . GLU A 1 169 ? 2.170 4.164 9.620 1.00 78.94 169 GLU A O 1
ATOM 1386 N N . ARG A 1 170 ? 2.522 6.366 9.862 1.00 79.88 170 ARG A N 1
ATOM 1387 C CA . ARG A 1 170 ? 2.463 6.664 8.418 1.00 79.88 170 ARG A CA 1
ATOM 1388 C C . ARG A 1 170 ? 3.648 6.075 7.660 1.00 79.88 170 ARG A C 1
ATOM 1390 O O . ARG A 1 170 ? 3.434 5.503 6.594 1.00 79.88 170 ARG A O 1
ATOM 1397 N N . ILE A 1 171 ? 4.860 6.190 8.204 1.00 78.56 171 ILE A N 1
ATOM 1398 C CA . ILE A 1 171 ? 6.055 5.581 7.602 1.00 78.56 171 ILE A CA 1
ATOM 1399 C C . ILE A 1 171 ? 5.916 4.061 7.585 1.00 78.56 171 ILE A C 1
ATOM 1401 O O . ILE A 1 171 ? 6.109 3.446 6.546 1.00 78.56 171 ILE A O 1
ATOM 1405 N N . THR A 1 172 ? 5.456 3.457 8.683 1.00 78.06 172 THR A N 1
ATOM 1406 C CA . THR A 1 172 ? 5.238 2.004 8.752 1.00 78.06 172 THR A CA 1
ATOM 1407 C C . THR A 1 172 ? 4.218 1.526 7.717 1.00 78.06 172 THR A C 1
ATOM 1409 O O . THR A 1 172 ? 4.421 0.490 7.091 1.00 78.06 172 THR A O 1
ATOM 1412 N N . ILE A 1 173 ? 3.122 2.266 7.508 1.00 74.56 173 ILE A N 1
ATOM 1413 C CA . ILE A 1 173 ? 2.154 1.955 6.445 1.00 74.56 173 ILE A CA 1
ATOM 1414 C C . ILE A 1 173 ? 2.823 2.043 5.069 1.00 74.56 173 ILE A C 1
ATOM 1416 O O . ILE A 1 173 ? 2.618 1.151 4.252 1.00 74.56 173 ILE A O 1
ATOM 1420 N N . SER A 1 174 ? 3.621 3.083 4.820 1.00 68.62 174 SER A N 1
ATOM 1421 C CA . SER A 1 174 ? 4.346 3.263 3.557 1.00 68.62 174 SER A CA 1
ATOM 1422 C C . SER A 1 174 ? 5.317 2.111 3.285 1.00 68.62 174 SER A C 1
ATOM 1424 O O . SER A 1 174 ? 5.279 1.522 2.206 1.00 68.62 174 SER A O 1
ATOM 1426 N N . ASP A 1 175 ? 6.126 1.744 4.279 1.00 71.06 175 ASP A N 1
ATOM 1427 C CA . ASP A 1 175 ? 7.040 0.602 4.223 1.00 71.06 175 ASP A CA 1
ATOM 1428 C C . ASP A 1 175 ? 6.283 -0.693 3.941 1.00 71.06 175 ASP A C 1
ATOM 1430 O O . ASP A 1 175 ? 6.614 -1.414 3.010 1.00 71.06 175 ASP A O 1
ATOM 1434 N N . ASN A 1 176 ? 5.222 -0.970 4.703 1.00 68.31 176 ASN A N 1
ATOM 1435 C CA . ASN A 1 176 ? 4.425 -2.178 4.521 1.00 68.31 176 ASN A CA 1
ATOM 1436 C C . ASN A 1 176 ? 3.794 -2.225 3.125 1.00 68.31 176 ASN A C 1
ATOM 1438 O O . ASN A 1 176 ? 3.771 -3.279 2.501 1.00 68.31 176 ASN A O 1
ATOM 1442 N N . LEU A 1 177 ? 3.277 -1.104 2.614 1.00 64.62 177 LEU A N 1
ATOM 1443 C CA . LEU A 1 177 ? 2.728 -1.045 1.259 1.00 64.62 177 LEU A CA 1
ATOM 1444 C C . LEU A 1 177 ? 3.795 -1.368 0.212 1.00 64.62 177 LEU A C 1
ATOM 1446 O O . LEU A 1 177 ? 3.503 -2.127 -0.710 1.00 64.62 177 LEU A O 1
ATOM 1450 N N . ARG A 1 178 ? 5.015 -0.844 0.375 1.00 61.47 178 ARG A N 1
ATOM 1451 C CA . ARG A 1 178 ? 6.164 -1.168 -0.478 1.00 61.47 178 ARG A CA 1
ATOM 1452 C C . ARG A 1 178 ? 6.551 -2.644 -0.368 1.00 61.47 178 ARG A C 1
ATOM 1454 O O . ARG A 1 178 ? 6.729 -3.293 -1.390 1.00 61.47 178 ARG A O 1
ATOM 1461 N N . ASP A 1 179 ? 6.657 -3.181 0.842 1.00 62.78 179 ASP A N 1
ATOM 1462 C CA . ASP A 1 179 ? 7.087 -4.560 1.082 1.00 62.78 179 ASP A CA 1
ATOM 1463 C C . ASP A 1 179 ? 6.047 -5.558 0.550 1.00 62.78 179 ASP A C 1
ATOM 1465 O O . ASP A 1 179 ? 6.366 -6.453 -0.231 1.00 62.78 179 ASP A O 1
ATOM 1469 N N . TYR A 1 180 ? 4.769 -5.388 0.896 1.00 58.72 180 TYR A N 1
ATOM 1470 C CA . TYR A 1 180 ? 3.713 -6.321 0.497 1.00 58.72 180 TYR A CA 1
ATOM 1471 C C . TYR A 1 180 ? 3.309 -6.198 -0.969 1.00 58.72 180 TYR A C 1
ATOM 1473 O O . TYR A 1 180 ? 2.770 -7.159 -1.526 1.00 58.72 180 TYR A O 1
ATOM 1481 N N . SER A 1 181 ? 3.581 -5.071 -1.630 1.00 56.62 181 SER A N 1
ATOM 1482 C CA . SER A 1 181 ? 3.372 -4.992 -3.071 1.00 56.62 181 SER A CA 1
ATOM 1483 C C . SER A 1 181 ? 4.378 -5.819 -3.872 1.00 56.62 181 SER A C 1
ATOM 1485 O O . SER A 1 181 ? 4.058 -6.235 -4.985 1.00 56.62 181 SER A O 1
ATOM 1487 N N . THR A 1 182 ? 5.533 -6.166 -3.289 1.00 51.59 182 THR A N 1
ATOM 1488 C CA . THR A 1 182 ? 6.480 -7.122 -3.893 1.00 51.59 182 THR A CA 1
ATOM 1489 C C . THR A 1 182 ? 6.044 -8.589 -3.758 1.00 51.59 182 THR A C 1
ATOM 1491 O O . THR A 1 182 ? 6.537 -9.441 -4.493 1.00 51.59 182 THR A O 1
ATOM 1494 N N . MET A 1 183 ? 5.089 -8.909 -2.871 1.00 46.97 183 MET A N 1
ATOM 1495 C CA . MET A 1 183 ? 4.678 -10.294 -2.581 1.00 46.97 183 MET A CA 1
ATOM 1496 C C . MET A 1 183 ? 3.809 -10.925 -3.686 1.00 46.97 183 MET A C 1
ATOM 1498 O O . MET A 1 183 ? 3.771 -12.148 -3.830 1.00 46.97 183 MET A O 1
ATOM 1502 N N . TYR A 1 184 ? 3.087 -10.123 -4.472 1.00 47.62 184 TYR A N 1
ATOM 1503 C CA . TYR A 1 184 ? 2.094 -10.627 -5.426 1.00 47.62 184 TYR A CA 1
ATOM 1504 C C . TYR A 1 184 ? 2.638 -10.687 -6.862 1.00 47.62 184 TYR A C 1
ATOM 1506 O O . TYR A 1 184 ? 2.398 -9.798 -7.676 1.00 47.62 184 TYR A O 1
ATOM 1514 N N . ALA A 1 185 ? 3.315 -11.786 -7.192 1.00 50.34 185 ALA A N 1
ATOM 1515 C CA . ALA A 1 185 ? 3.903 -12.064 -8.507 1.00 50.34 185 ALA A CA 1
ATOM 1516 C C . ALA A 1 185 ? 2.877 -12.504 -9.578 1.00 50.34 185 ALA A C 1
ATOM 1518 O O . ALA A 1 185 ? 3.006 -13.584 -10.149 1.00 50.34 185 ALA A O 1
ATOM 1519 N N . ASN A 1 186 ? 1.839 -11.706 -9.855 1.00 59.12 186 ASN A N 1
ATOM 1520 C CA . ASN A 1 186 ? 0.880 -12.067 -10.916 1.00 59.12 186 ASN A CA 1
ATOM 1521 C C . ASN A 1 186 ? 1.288 -11.537 -12.302 1.00 59.12 186 ASN A C 1
ATOM 1523 O O . ASN A 1 186 ? 1.112 -12.249 -13.283 1.00 59.12 186 ASN A O 1
ATOM 1527 N N . CYS A 1 187 ? 1.853 -10.326 -12.385 1.00 67.12 187 CYS A N 1
ATOM 1528 C CA . CYS A 1 187 ? 2.171 -9.662 -13.663 1.00 67.12 187 CYS A CA 1
ATOM 1529 C C . CYS A 1 187 ? 3.637 -9.209 -13.766 1.00 67.12 187 CYS A C 1
ATOM 1531 O O . CYS A 1 187 ? 4.057 -8.731 -14.815 1.00 67.12 187 CYS A O 1
ATOM 1533 N N . TYR A 1 188 ? 4.424 -9.366 -12.698 1.00 80.25 188 TYR A N 1
ATOM 1534 C CA . TYR A 1 188 ? 5.831 -8.970 -12.637 1.00 80.25 188 TYR A CA 1
ATOM 1535 C C . TYR A 1 188 ? 6.656 -10.137 -12.107 1.00 80.25 188 TYR A C 1
ATOM 1537 O O . TYR A 1 188 ? 6.258 -10.793 -11.141 1.00 80.25 188 TYR A O 1
ATOM 1545 N N . LYS A 1 189 ? 7.806 -10.401 -12.726 1.00 85.19 189 LYS A N 1
ATOM 1546 C CA . LYS A 1 189 ? 8.728 -11.448 -12.284 1.00 85.19 189 LYS A CA 1
ATOM 1547 C C . LYS A 1 189 ? 10.170 -11.040 -12.540 1.00 85.19 189 LYS A C 1
ATOM 1549 O O . LYS A 1 189 ? 10.542 -10.778 -13.682 1.00 85.19 189 LYS A O 1
ATOM 1554 N N . GLN A 1 190 ? 10.993 -11.071 -11.499 1.00 88.69 190 GLN A N 1
ATOM 1555 C CA . GLN A 1 190 ? 12.438 -10.945 -11.647 1.00 88.69 190 GLN A CA 1
ATOM 1556 C C . GLN A 1 190 ? 13.000 -12.222 -12.281 1.00 88.69 190 GLN A C 1
ATOM 1558 O O . GLN A 1 190 ? 12.636 -13.340 -11.902 1.00 88.69 190 GLN A O 1
ATOM 1563 N N . LEU A 1 191 ? 13.863 -12.074 -13.280 1.00 87.62 191 LEU A N 1
ATOM 1564 C CA . LEU A 1 191 ? 14.386 -13.182 -14.073 1.00 87.62 191 LEU A CA 1
ATOM 1565 C C . LEU A 1 191 ? 15.812 -13.539 -13.625 1.00 87.62 191 LEU A C 1
ATOM 1567 O O . LEU A 1 191 ? 16.771 -13.407 -14.383 1.00 87.62 191 LEU A O 1
ATOM 1571 N N . HIS A 1 192 ? 15.949 -14.020 -12.386 1.00 87.50 192 HIS A N 1
ATOM 1572 C CA . HIS A 1 192 ? 17.246 -14.362 -11.780 1.00 87.50 192 HIS A CA 1
ATOM 1573 C C . HIS A 1 192 ? 18.083 -15.364 -12.584 1.00 87.50 192 HIS A C 1
ATOM 1575 O O . HIS A 1 192 ? 19.305 -15.380 -12.460 1.00 87.50 192 HIS A O 1
ATOM 1581 N N . GLN A 1 193 ? 17.447 -16.200 -13.409 1.00 84.31 193 GLN A N 1
ATOM 1582 C CA . GLN A 1 193 ? 18.136 -17.201 -14.222 1.00 84.31 193 GLN A CA 1
ATOM 1583 C C . GLN A 1 193 ? 19.100 -16.612 -15.269 1.00 84.31 193 GLN A C 1
ATOM 1585 O O . GLN A 1 193 ? 19.941 -17.352 -15.767 1.00 84.31 193 GLN A O 1
ATOM 1590 N N . PHE A 1 194 ? 18.999 -15.315 -15.589 1.00 88.38 194 PHE A N 1
ATOM 1591 C CA . PHE A 1 194 ? 19.927 -14.617 -16.493 1.00 88.38 194 PHE A CA 1
ATOM 1592 C C . PHE A 1 194 ? 21.102 -13.943 -15.761 1.00 88.38 194 PHE A C 1
ATOM 1594 O O . PHE A 1 194 ? 21.966 -13.342 -16.394 1.00 88.38 194 PHE A O 1
ATOM 1601 N N . GLY A 1 195 ? 21.171 -14.065 -14.430 1.00 89.38 195 GLY A N 1
ATOM 1602 C CA . GLY A 1 195 ? 22.192 -13.403 -13.620 1.00 89.38 195 GLY A CA 1
ATOM 1603 C C . GLY A 1 195 ? 22.005 -11.885 -13.540 1.00 89.38 195 GLY A C 1
ATOM 1604 O O . GLY A 1 195 ? 20.959 -11.350 -13.909 1.00 89.38 195 GLY A O 1
ATOM 1605 N N . GLN A 1 196 ? 23.022 -11.207 -13.006 1.00 95.19 196 GLN A N 1
ATOM 1606 C CA . GLN A 1 196 ? 23.07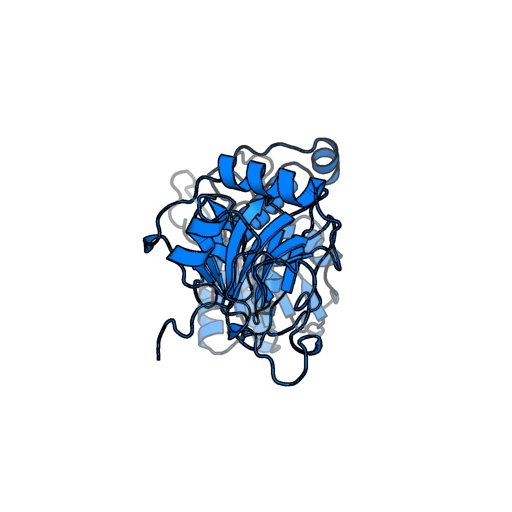0 -9.747 -12.914 1.00 95.19 196 GLN A CA 1
ATOM 1607 C C . GLN A 1 196 ? 23.821 -9.153 -14.109 1.00 95.19 196 GLN A C 1
ATOM 1609 O O . GLN A 1 196 ? 24.797 -9.731 -14.598 1.00 95.19 196 GLN A O 1
ATOM 1614 N N . TYR A 1 197 ? 23.375 -7.980 -14.542 1.00 97.25 197 TYR A N 1
ATOM 1615 C CA . TYR A 1 197 ? 24.081 -7.107 -15.474 1.00 97.25 197 TYR A CA 1
ATOM 1616 C C . TYR A 1 197 ? 24.896 -6.058 -14.716 1.00 97.25 197 TYR A C 1
ATOM 1618 O O . TYR A 1 197 ? 24.487 -5.586 -13.654 1.00 97.25 197 TYR A O 1
ATOM 1626 N N . ASP A 1 198 ? 26.057 -5.702 -15.263 1.00 97.56 198 ASP A N 1
ATOM 1627 C CA . ASP A 1 198 ? 26.969 -4.709 -14.695 1.00 97.56 198 ASP A CA 1
ATOM 1628 C C . ASP A 1 198 ? 26.383 -3.299 -14.862 1.00 97.56 198 ASP A C 1
ATOM 1630 O O . ASP A 1 198 ? 26.554 -2.639 -15.889 1.00 97.56 198 ASP A O 1
ATOM 1634 N N . LEU A 1 199 ? 25.650 -2.837 -13.846 1.00 97.31 199 LEU A N 1
ATOM 1635 C CA . LEU A 1 199 ? 24.965 -1.548 -13.907 1.00 97.31 199 LEU A CA 1
ATOM 1636 C C . LEU A 1 199 ? 25.908 -0.350 -13.983 1.00 97.31 199 LEU A C 1
ATOM 1638 O O . LEU A 1 199 ? 25.493 0.680 -14.505 1.00 97.31 199 LEU A O 1
ATOM 1642 N N . GLU A 1 200 ? 27.152 -0.457 -13.519 1.00 97.56 200 GLU A N 1
ATOM 1643 C CA . GLU A 1 200 ? 28.116 0.634 -13.673 1.00 97.56 200 GLU A CA 1
ATOM 1644 C C . GLU A 1 200 ? 28.480 0.812 -15.150 1.00 97.56 200 GLU A C 1
ATOM 1646 O O . GLU A 1 200 ? 28.458 1.932 -15.667 1.00 97.56 200 GLU A O 1
ATOM 1651 N N . LYS A 1 201 ? 28.703 -0.296 -15.871 1.00 97.94 201 LYS A N 1
ATOM 1652 C CA . LYS A 1 201 ? 28.893 -0.260 -17.330 1.00 97.94 201 LYS A CA 1
ATOM 1653 C C . LYS A 1 201 ? 27.645 0.210 -18.060 1.00 97.94 201 LYS A C 1
ATOM 1655 O O . LYS A 1 201 ? 27.748 1.105 -18.892 1.00 97.94 201 LYS A O 1
ATOM 1660 N N . VAL A 1 202 ? 26.470 -0.324 -17.719 1.00 98.19 202 VAL A N 1
ATOM 1661 C CA . VAL A 1 202 ? 25.209 0.091 -18.357 1.00 98.19 202 VAL A CA 1
ATOM 1662 C C . VAL A 1 202 ? 24.963 1.587 -18.152 1.00 98.19 202 VAL A C 1
ATOM 1664 O O . VAL A 1 202 ? 24.593 2.274 -19.099 1.00 98.19 202 VAL A O 1
ATOM 1667 N N . ARG A 1 203 ? 25.199 2.133 -16.951 1.00 98.38 203 ARG A N 1
ATOM 1668 C CA . ARG A 1 203 ? 25.070 3.578 -16.687 1.00 98.38 203 ARG A CA 1
ATOM 1669 C C . ARG A 1 203 ? 26.059 4.398 -17.517 1.00 98.38 203 ARG A C 1
ATOM 1671 O O . ARG A 1 203 ? 25.661 5.432 -18.048 1.00 98.38 203 ARG A O 1
ATOM 1678 N N . ALA A 1 204 ? 27.306 3.945 -17.660 1.00 98.19 204 ALA A N 1
ATOM 1679 C CA . ALA A 1 204 ? 28.298 4.611 -18.504 1.00 98.19 204 ALA A CA 1
ATOM 1680 C C . ALA A 1 204 ? 27.894 4.598 -19.991 1.00 98.19 204 ALA A C 1
ATOM 1682 O O . ALA A 1 204 ? 27.956 5.628 -20.656 1.00 98.19 204 ALA A O 1
ATOM 1683 N N . GLU A 1 205 ? 27.415 3.462 -20.501 1.00 98.38 205 GLU A N 1
ATOM 1684 C CA . GLU A 1 205 ? 26.917 3.323 -21.876 1.00 98.38 205 GLU A CA 1
ATOM 1685 C C . GLU A 1 205 ? 25.676 4.196 -22.124 1.00 98.38 205 GLU A C 1
ATOM 1687 O O . GLU A 1 205 ? 25.582 4.876 -23.145 1.00 98.38 205 GLU A O 1
ATOM 1692 N N . VAL A 1 206 ? 24.748 4.246 -21.162 1.00 97.94 206 VAL A N 1
ATOM 1693 C CA . VAL A 1 206 ? 23.580 5.136 -21.205 1.00 97.94 206 VAL A CA 1
ATOM 1694 C C . VAL A 1 206 ? 23.994 6.607 -21.209 1.00 97.94 206 VAL A C 1
ATOM 1696 O O . VAL A 1 206 ? 23.411 7.382 -21.962 1.00 97.94 206 VAL A O 1
ATOM 1699 N N . ALA A 1 207 ? 24.997 7.004 -20.422 1.00 97.62 207 ALA A N 1
ATOM 1700 C CA . ALA A 1 207 ? 25.496 8.379 -20.429 1.00 97.62 207 ALA A CA 1
ATOM 1701 C C . ALA A 1 207 ? 26.031 8.775 -21.815 1.00 97.62 207 ALA A C 1
ATOM 1703 O O . ALA A 1 207 ? 25.635 9.811 -22.340 1.00 97.62 207 ALA A O 1
ATOM 1704 N N . VAL A 1 208 ? 26.828 7.908 -22.451 1.00 97.62 208 VAL A N 1
ATOM 1705 C CA . VAL A 1 208 ? 27.325 8.129 -23.821 1.00 97.62 208 VAL A CA 1
ATOM 1706 C C . VAL A 1 208 ? 26.171 8.277 -24.817 1.00 97.62 208 VAL A C 1
ATOM 1708 O O . VAL A 1 208 ? 26.198 9.166 -25.665 1.00 97.62 208 VAL A O 1
ATOM 1711 N N . LEU A 1 209 ? 25.133 7.443 -24.707 1.00 96.81 209 LEU A N 1
ATOM 1712 C CA . LEU A 1 209 ? 23.955 7.533 -25.574 1.00 96.81 209 LEU A CA 1
ATOM 1713 C C . LEU A 1 209 ? 23.188 8.849 -25.390 1.00 96.81 209 LEU A C 1
ATOM 1715 O O . LEU A 1 209 ? 22.775 9.448 -26.380 1.00 96.81 209 LEU A O 1
ATOM 1719 N N . LEU A 1 210 ? 23.009 9.303 -24.147 1.00 96.00 210 LEU A N 1
ATOM 1720 C CA . LEU A 1 210 ? 22.313 10.555 -23.828 1.00 96.00 210 LEU A CA 1
ATOM 1721 C C . LEU A 1 210 ? 23.124 11.804 -24.207 1.00 96.00 210 LEU A C 1
ATOM 1723 O O . LEU A 1 210 ? 22.538 12.853 -24.458 1.00 96.00 210 LEU A O 1
ATOM 1727 N N . GLU A 1 211 ? 24.453 11.707 -24.261 1.00 96.88 211 GLU A N 1
ATOM 1728 C CA . GLU A 1 211 ? 25.320 12.768 -24.789 1.00 96.88 211 GLU A CA 1
ATOM 1729 C C . GLU A 1 211 ? 25.295 12.823 -26.324 1.00 96.88 211 GLU A C 1
ATOM 1731 O O . GLU A 1 211 ? 25.362 13.906 -26.907 1.00 96.88 211 GLU A O 1
ATOM 1736 N N . ALA A 1 212 ? 25.202 11.665 -26.984 1.00 95.75 212 ALA A N 1
ATOM 1737 C CA . ALA A 1 212 ? 25.262 11.556 -28.440 1.00 95.75 212 ALA A CA 1
ATOM 1738 C C . ALA A 1 212 ? 23.912 11.781 -29.143 1.00 95.75 212 ALA A C 1
ATOM 1740 O O . ALA A 1 212 ? 23.894 12.167 -30.314 1.00 95.75 212 ALA A O 1
ATOM 1741 N N . HIS A 1 213 ? 22.791 11.531 -28.460 1.00 95.69 213 HIS A N 1
ATOM 1742 C CA . HIS A 1 213 ? 21.459 11.537 -29.060 1.00 95.69 213 HIS A CA 1
ATOM 1743 C C . HIS A 1 213 ? 20.443 12.301 -28.212 1.00 95.69 213 HIS A C 1
ATOM 1745 O O . HIS A 1 213 ? 20.323 12.094 -27.007 1.00 95.69 213 HIS A O 1
ATOM 1751 N N . GLU A 1 214 ? 19.632 13.131 -28.870 1.00 94.38 214 GLU A N 1
ATOM 1752 C CA . GLU A 1 214 ? 18.472 13.750 -28.230 1.00 94.38 214 GLU A CA 1
ATOM 1753 C C . GLU A 1 214 ? 17.384 12.709 -27.939 1.00 94.38 214 GLU A C 1
ATOM 1755 O O . GLU A 1 214 ? 17.140 11.794 -28.729 1.00 94.38 214 GLU A O 1
ATOM 1760 N N . LEU A 1 215 ? 16.689 12.874 -26.813 1.00 94.44 215 LEU A N 1
ATOM 1761 C CA . LEU A 1 215 ? 15.531 12.056 -26.471 1.00 94.44 215 LEU A CA 1
ATOM 1762 C C . LEU A 1 215 ? 14.308 12.495 -27.279 1.00 94.44 215 LEU A C 1
ATOM 1764 O O . LEU A 1 215 ? 13.891 13.650 -27.219 1.00 94.44 215 LEU A O 1
ATOM 1768 N N . HIS A 1 216 ? 13.658 11.553 -27.957 1.00 93.12 216 HIS A N 1
ATOM 1769 C CA . HIS A 1 216 ? 12.374 11.785 -28.617 1.00 93.12 216 HIS A CA 1
ATOM 1770 C C . HIS A 1 216 ? 11.267 11.127 -27.793 1.00 93.12 216 HIS A C 1
ATOM 1772 O O . HIS A 1 216 ? 11.265 9.913 -27.619 1.00 93.12 216 HIS A O 1
ATOM 1778 N N . ASP A 1 217 ? 10.332 11.918 -27.255 1.00 91.56 217 ASP A N 1
ATOM 1779 C CA . ASP A 1 217 ? 9.312 11.437 -26.299 1.00 91.56 217 ASP A CA 1
ATOM 1780 C C . ASP A 1 217 ? 9.931 10.654 -25.120 1.00 91.56 217 ASP A C 1
ATOM 1782 O O . ASP A 1 217 ? 9.472 9.578 -24.718 1.00 91.56 217 ASP A O 1
ATOM 1786 N N . ASN A 1 218 ? 11.038 11.204 -24.610 1.00 95.38 218 ASN A N 1
ATOM 1787 C CA . ASN A 1 218 ? 11.863 10.653 -23.536 1.00 95.38 218 ASN A CA 1
ATOM 1788 C C . ASN A 1 218 ? 12.463 9.262 -23.831 1.00 95.38 218 ASN A C 1
ATOM 1790 O O . ASN A 1 218 ? 12.702 8.467 -22.921 1.00 95.38 218 ASN A O 1
ATOM 1794 N N . GLN A 1 219 ? 12.684 8.943 -25.108 1.00 96.06 219 GLN A N 1
ATOM 1795 C CA . GLN A 1 219 ? 13.150 7.632 -25.557 1.00 96.06 219 GLN A CA 1
ATOM 1796 C C . GLN A 1 219 ? 14.209 7.729 -26.656 1.00 96.06 219 GLN A C 1
ATOM 1798 O O . GLN A 1 219 ? 14.234 8.695 -27.417 1.00 96.06 219 GLN A O 1
ATOM 1803 N N . ILE A 1 220 ? 15.016 6.671 -26.768 1.00 96.94 220 ILE A N 1
ATOM 1804 C CA . ILE A 1 220 ? 15.863 6.358 -27.931 1.00 96.94 220 ILE A CA 1
ATOM 1805 C C . ILE A 1 220 ? 15.839 4.847 -28.197 1.00 96.94 220 ILE A C 1
ATOM 1807 O O . ILE A 1 220 ? 15.744 4.043 -27.264 1.00 96.94 220 ILE A O 1
ATOM 1811 N N . MET A 1 221 ? 15.917 4.446 -29.463 1.00 97.12 221 MET A N 1
ATOM 1812 C CA . MET A 1 221 ? 15.956 3.039 -29.863 1.00 97.12 221 MET A CA 1
ATOM 1813 C C . MET A 1 221 ? 17.355 2.452 -29.695 1.00 97.12 221 MET A C 1
ATOM 1815 O O . MET A 1 221 ? 18.344 3.027 -30.141 1.00 97.12 221 MET A O 1
ATOM 1819 N N . LEU A 1 222 ? 17.420 1.263 -29.106 1.00 97.69 222 LEU A N 1
ATOM 1820 C CA . LEU A 1 222 ? 18.635 0.450 -28.996 1.00 97.69 222 LEU A CA 1
ATOM 1821 C C . LEU A 1 222 ? 18.654 -0.683 -30.029 1.00 97.69 222 LEU A C 1
ATOM 1823 O O . LEU A 1 222 ? 19.705 -1.276 -30.261 1.00 97.69 222 LEU A O 1
ATOM 1827 N N . GLN A 1 223 ? 17.505 -0.960 -30.651 1.00 97.44 223 GLN A N 1
ATOM 1828 C CA . GLN A 1 223 ? 17.381 -1.808 -31.830 1.00 97.44 223 GLN A CA 1
ATOM 1829 C C . GLN A 1 223 ? 16.585 -1.115 -32.934 1.00 97.44 223 GLN A C 1
ATOM 1831 O O . GLN A 1 223 ? 15.593 -0.441 -32.662 1.00 97.44 223 GLN A O 1
ATOM 1836 N N . SER A 1 224 ? 16.970 -1.337 -34.184 1.00 96.31 224 SER A N 1
ATOM 1837 C CA . SER A 1 224 ? 16.300 -0.783 -35.359 1.00 96.31 224 SER A CA 1
ATOM 1838 C C . SER A 1 224 ? 16.270 -1.772 -36.522 1.00 96.31 224 SER A C 1
ATOM 1840 O O . SER A 1 224 ? 16.764 -2.894 -36.420 1.00 96.31 224 SER A O 1
ATOM 1842 N N . LEU A 1 225 ? 15.667 -1.362 -37.640 1.00 94.75 225 LEU A N 1
ATOM 1843 C CA . LEU A 1 225 ? 15.600 -2.180 -38.856 1.00 94.75 225 LEU A CA 1
ATOM 1844 C C . LEU A 1 225 ? 16.960 -2.288 -39.568 1.00 94.75 225 LEU A C 1
ATOM 1846 O O . LEU A 1 225 ? 17.170 -3.192 -40.383 1.00 94.75 225 LEU A O 1
ATOM 1850 N N . ASP A 1 226 ? 17.886 -1.362 -39.306 1.00 95.31 226 ASP A N 1
ATOM 1851 C CA . ASP A 1 226 ? 19.168 -1.234 -40.007 1.00 95.31 226 ASP A CA 1
ATOM 1852 C C . ASP A 1 226 ? 20.400 -1.190 -39.086 1.00 95.31 226 ASP A C 1
ATOM 1854 O O . ASP A 1 226 ? 21.524 -1.261 -39.588 1.00 95.31 226 ASP A O 1
ATOM 1858 N N . GLY A 1 227 ? 20.196 -1.132 -37.767 1.00 94.88 227 GLY A N 1
ATOM 1859 C CA . GLY A 1 227 ? 21.246 -0.998 -36.755 1.00 94.88 227 GLY A CA 1
ATOM 1860 C C . GLY A 1 227 ? 21.824 0.417 -36.643 1.00 94.88 227 GLY A C 1
ATOM 1861 O O . GLY A 1 227 ? 22.939 0.583 -36.154 1.00 94.88 227 GLY A O 1
ATOM 1862 N N . LYS A 1 228 ? 21.131 1.440 -37.165 1.00 93.62 228 LYS A N 1
ATOM 1863 C CA . LYS A 1 228 ? 21.618 2.831 -37.199 1.00 93.62 228 LYS A CA 1
ATOM 1864 C C . LYS A 1 228 ? 20.568 3.857 -36.793 1.00 93.62 228 LYS A C 1
ATOM 1866 O O . LYS A 1 228 ? 20.931 4.930 -36.318 1.00 93.62 228 LYS A O 1
ATOM 1871 N N . ASP A 1 229 ? 19.289 3.566 -37.009 1.00 94.19 229 ASP A N 1
ATOM 1872 C CA . ASP A 1 229 ? 18.202 4.495 -36.712 1.00 94.19 229 ASP A CA 1
ATOM 1873 C C . ASP A 1 229 ? 17.786 4.449 -35.234 1.00 94.19 229 ASP A C 1
ATOM 1875 O O . ASP A 1 229 ? 17.247 3.456 -34.746 1.00 94.19 229 ASP A O 1
ATOM 1879 N N . PHE A 1 230 ? 17.990 5.553 -34.517 1.00 96.00 230 PHE A N 1
ATOM 1880 C CA . PHE A 1 230 ? 17.645 5.679 -33.100 1.00 96.00 230 PHE A CA 1
ATOM 1881 C C . PHE A 1 230 ? 16.199 6.124 -32.839 1.00 96.00 230 PHE A C 1
ATOM 1883 O O . PHE A 1 230 ? 15.812 6.206 -31.675 1.00 96.00 230 PHE A O 1
ATOM 1890 N N . TYR A 1 231 ? 15.389 6.402 -33.868 1.00 95.25 231 TYR A N 1
ATOM 1891 C CA . TYR A 1 231 ? 14.124 7.130 -33.711 1.00 95.25 231 TYR A CA 1
ATOM 1892 C C . TYR A 1 231 ? 12.892 6.431 -34.290 1.00 95.25 231 TYR A C 1
ATOM 1894 O O . TYR A 1 231 ? 11.791 6.586 -33.745 1.00 95.25 231 TYR A O 1
ATOM 1902 N N . THR A 1 232 ? 13.028 5.646 -35.360 1.00 92.94 232 THR A N 1
ATOM 1903 C CA . THR A 1 232 ? 11.880 4.900 -35.900 1.00 92.94 232 THR A CA 1
ATOM 1904 C C . THR A 1 232 ? 11.424 3.821 -34.923 1.00 92.94 232 THR A C 1
ATOM 1906 O O . THR A 1 232 ? 12.215 3.029 -34.423 1.00 92.94 232 THR A O 1
ATOM 1909 N N . GLY A 1 233 ? 10.115 3.759 -34.665 1.00 86.25 233 GLY A N 1
ATOM 1910 C CA . GLY A 1 233 ? 9.521 2.759 -33.775 1.00 86.25 233 GLY A CA 1
ATOM 1911 C C . GLY A 1 233 ? 9.463 3.155 -32.296 1.00 86.25 233 GLY A C 1
ATOM 1912 O O . GLY A 1 233 ? 8.981 2.354 -31.492 1.00 86.25 233 GLY A O 1
ATOM 1913 N N . ILE A 1 234 ? 9.867 4.376 -31.921 1.00 89.25 234 ILE A N 1
ATOM 1914 C CA . ILE A 1 234 ? 9.658 4.931 -30.572 1.00 89.25 234 ILE A CA 1
ATOM 1915 C C . ILE A 1 234 ? 8.150 5.077 -30.262 1.00 89.25 234 ILE A C 1
ATOM 1917 O O . ILE A 1 234 ? 7.313 5.200 -31.157 1.00 89.25 234 ILE A O 1
ATOM 1921 N N . THR A 1 235 ? 7.782 5.120 -28.976 1.00 84.06 235 THR A N 1
ATOM 1922 C CA . THR A 1 235 ? 6.415 5.341 -28.460 1.00 84.06 235 THR A CA 1
ATOM 1923 C C . THR A 1 235 ? 5.464 4.144 -28.643 1.00 84.06 235 THR A C 1
ATOM 1925 O O . THR A 1 235 ? 5.742 3.048 -28.148 1.00 84.06 235 THR A O 1
ATOM 1928 N N . GLN A 1 236 ? 4.318 4.358 -29.291 1.00 82.75 236 GLN A N 1
ATOM 1929 C CA . GLN A 1 236 ? 3.213 3.426 -29.467 1.00 82.75 236 GLN A CA 1
ATOM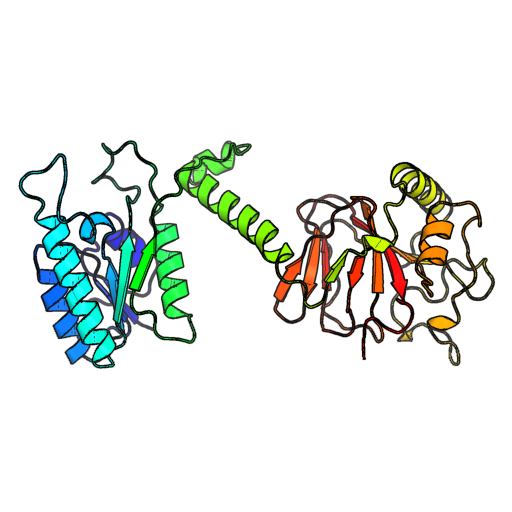 1930 C C . GLN A 1 236 ? 3.383 2.615 -30.753 1.00 82.75 236 GLN A C 1
ATOM 1932 O O . GLN A 1 236 ? 3.915 3.108 -31.746 1.00 82.75 236 GLN A O 1
ATOM 1937 N N . VAL A 1 237 ? 2.848 1.394 -30.760 1.00 80.88 237 VAL A N 1
ATOM 1938 C CA . VAL A 1 237 ? 2.855 0.505 -31.937 1.00 80.88 237 VAL A CA 1
ATOM 1939 C C . VAL A 1 237 ? 2.141 1.125 -33.143 1.00 80.88 237 VAL A C 1
ATOM 1941 O O . VAL A 1 237 ? 2.525 0.867 -34.275 1.00 80.88 237 VAL A O 1
ATOM 1944 N N . SER A 1 238 ? 1.180 2.024 -32.920 1.00 82.19 238 SER A N 1
ATOM 1945 C CA . SER A 1 238 ? 0.502 2.787 -33.978 1.00 82.19 238 SER A CA 1
ATOM 1946 C C . SER A 1 238 ? 1.419 3.718 -34.784 1.00 82.19 238 SER A C 1
ATOM 1948 O O . SER A 1 238 ? 1.012 4.175 -35.848 1.00 82.19 238 SER A O 1
ATOM 1950 N N . LYS A 1 239 ? 2.633 4.012 -34.297 1.00 84.56 239 LYS A N 1
ATOM 1951 C CA . LYS A 1 239 ? 3.637 4.815 -35.016 1.00 84.56 239 LYS A CA 1
ATOM 1952 C C . LYS A 1 239 ? 4.676 3.972 -35.761 1.00 84.56 239 LYS A C 1
ATOM 1954 O O . LYS A 1 239 ? 5.589 4.536 -36.360 1.00 84.56 239 LYS A O 1
ATOM 1959 N N . ILE A 1 240 ? 4.577 2.644 -35.699 1.00 88.62 240 ILE A N 1
ATOM 1960 C CA . ILE A 1 240 ? 5.440 1.751 -36.477 1.00 88.62 240 ILE A CA 1
ATOM 1961 C C . ILE A 1 240 ? 5.029 1.843 -37.960 1.00 88.62 240 ILE A C 1
ATOM 1963 O O . ILE A 1 240 ? 3.828 1.917 -38.237 1.00 88.62 240 ILE A O 1
ATOM 1967 N N . PRO A 1 241 ? 5.987 1.869 -38.911 1.00 91.06 241 PRO A N 1
ATOM 1968 C CA . PRO A 1 241 ? 5.675 1.902 -40.338 1.00 91.06 241 PRO A CA 1
ATOM 1969 C C . PRO A 1 241 ? 4.744 0.764 -40.775 1.00 91.06 241 PRO A C 1
ATOM 1971 O O . PRO A 1 241 ? 4.806 -0.348 -40.252 1.00 91.06 241 PRO A O 1
ATOM 1974 N N . GLU A 1 242 ? 3.892 1.035 -41.763 1.00 91.25 242 GLU A N 1
ATOM 1975 C CA . GLU A 1 242 ? 2.968 0.036 -42.301 1.00 91.25 242 GLU A CA 1
ATOM 1976 C C . GLU A 1 242 ? 3.723 -1.202 -42.815 1.00 91.25 242 GLU A C 1
ATOM 1978 O O . GLU A 1 242 ? 4.735 -1.091 -43.505 1.00 91.25 242 GLU A O 1
ATOM 1983 N N . GLY A 1 243 ? 3.231 -2.393 -42.462 1.00 90.31 243 GLY A N 1
ATOM 1984 C CA . GLY A 1 243 ? 3.851 -3.669 -42.834 1.00 90.31 243 GLY A CA 1
ATOM 1985 C C . GLY A 1 243 ? 5.020 -4.110 -41.948 1.00 90.31 243 GLY A C 1
ATOM 1986 O O . GLY A 1 243 ? 5.496 -5.227 -42.130 1.00 90.31 243 GLY A O 1
ATOM 1987 N N . ILE A 1 244 ? 5.442 -3.287 -40.983 1.00 93.12 244 ILE A N 1
ATOM 1988 C CA . ILE A 1 244 ? 6.480 -3.613 -39.999 1.00 93.12 244 ILE A CA 1
ATOM 1989 C C . ILE A 1 244 ? 5.830 -3.982 -38.661 1.00 93.12 244 ILE A C 1
ATOM 1991 O O . ILE A 1 244 ? 4.860 -3.361 -38.223 1.00 93.12 244 ILE A O 1
ATOM 1995 N N . VAL A 1 245 ? 6.372 -4.991 -37.985 1.00 90.00 245 VAL A N 1
ATOM 1996 C CA . VAL A 1 245 ? 5.959 -5.414 -36.641 1.00 90.00 245 VAL A CA 1
ATOM 1997 C C . VAL A 1 245 ? 7.076 -5.183 -35.625 1.00 90.00 245 VAL A C 1
ATOM 1999 O O . VAL A 1 245 ? 8.242 -5.047 -35.973 1.00 90.00 245 VAL A O 1
ATOM 2002 N N . GLU A 1 246 ? 6.745 -5.170 -34.328 1.00 89.94 246 GLU A N 1
ATOM 2003 C CA . GLU A 1 246 ? 7.739 -4.940 -33.260 1.00 89.94 246 GLU A CA 1
ATOM 2004 C C . GLU A 1 246 ? 8.934 -5.909 -33.317 1.00 89.94 246 GLU A C 1
ATOM 2006 O O . GLU A 1 246 ? 10.035 -5.549 -32.920 1.00 89.94 246 GLU A O 1
ATOM 2011 N N . ASN A 1 247 ? 8.716 -7.126 -33.821 1.00 92.00 247 ASN A N 1
ATOM 2012 C CA . ASN A 1 247 ? 9.748 -8.151 -33.986 1.00 92.00 247 ASN A CA 1
ATOM 2013 C C . ASN A 1 247 ? 10.840 -7.782 -34.996 1.00 92.00 247 ASN A C 1
ATOM 2015 O O . ASN A 1 247 ? 11.934 -8.321 -34.893 1.00 92.00 247 ASN A O 1
ATOM 2019 N N . ASP A 1 248 ? 10.544 -6.908 -35.957 1.00 94.25 248 ASP A N 1
ATOM 2020 C CA . ASP A 1 248 ? 11.472 -6.575 -37.042 1.00 94.25 248 ASP A CA 1
ATOM 2021 C C . ASP A 1 248 ? 12.590 -5.627 -36.571 1.00 94.25 248 ASP A C 1
ATOM 2023 O O . ASP A 1 248 ? 13.595 -5.453 -37.254 1.00 94.25 248 ASP A O 1
ATOM 2027 N N . PHE A 1 249 ? 12.429 -5.007 -35.396 1.00 95.88 249 PHE A N 1
ATOM 2028 C CA . PHE A 1 249 ? 13.439 -4.169 -34.749 1.00 95.88 249 PHE A CA 1
ATOM 2029 C C . PHE A 1 249 ? 14.421 -5.056 -33.972 1.00 95.88 249 PHE A C 1
ATOM 2031 O O . PHE A 1 249 ? 14.365 -5.117 -32.740 1.00 95.88 249 PHE A O 1
ATOM 2038 N N . ASP A 1 250 ? 15.285 -5.775 -34.686 1.00 95.94 250 ASP A N 1
ATOM 2039 C CA . ASP A 1 250 ? 16.181 -6.789 -34.120 1.00 95.94 250 ASP A CA 1
ATOM 2040 C C . ASP A 1 250 ? 17.678 -6.442 -34.209 1.00 95.94 250 ASP A C 1
ATOM 2042 O O . ASP A 1 250 ? 18.480 -7.030 -33.481 1.00 95.94 250 ASP A O 1
ATOM 2046 N N . LYS A 1 251 ? 18.075 -5.449 -35.016 1.00 97.75 251 LYS A N 1
ATOM 2047 C CA . LYS A 1 251 ? 19.486 -5.062 -35.189 1.00 97.75 251 LYS A CA 1
ATOM 2048 C C . LYS A 1 251 ? 19.914 -4.038 -34.155 1.00 97.75 251 LYS A C 1
ATOM 2050 O O . LYS A 1 251 ? 19.253 -3.018 -33.998 1.00 97.75 251 LYS A O 1
ATOM 2055 N N . LEU A 1 252 ? 21.038 -4.282 -33.487 1.00 98.06 252 LEU A N 1
ATOM 2056 C CA . LEU A 1 252 ? 21.572 -3.399 -32.450 1.00 98.06 252 LEU A CA 1
ATOM 2057 C C . LEU A 1 252 ? 22.022 -2.050 -33.026 1.00 98.06 252 LEU A C 1
ATOM 2059 O O . LEU A 1 252 ? 22.742 -2.002 -34.019 1.00 98.06 252 LEU A O 1
ATOM 2063 N N . ASN A 1 253 ? 21.636 -0.970 -32.348 1.00 97.31 253 ASN A N 1
ATOM 2064 C CA . ASN A 1 253 ? 22.179 0.376 -32.554 1.00 97.31 253 ASN A CA 1
ATOM 2065 C C . ASN A 1 253 ? 23.381 0.665 -31.633 1.00 97.31 253 ASN A C 1
ATOM 2067 O O . ASN A 1 253 ? 24.056 1.681 -31.777 1.00 97.31 253 ASN A O 1
ATOM 2071 N N . VAL A 1 254 ? 23.618 -0.205 -30.649 1.00 96.69 254 VAL A N 1
ATOM 2072 C CA . VAL A 1 254 ? 24.735 -0.134 -29.698 1.00 96.69 254 VAL A CA 1
ATOM 2073 C C . VAL A 1 254 ? 25.863 -1.077 -30.117 1.00 96.69 254 VAL A C 1
ATOM 2075 O O . VAL A 1 254 ? 25.653 -1.996 -30.906 1.00 96.69 254 VAL A O 1
ATOM 2078 N N . HIS A 1 255 ? 27.062 -0.871 -29.571 1.00 96.19 255 HIS A N 1
ATOM 2079 C CA . HIS A 1 255 ? 28.210 -1.736 -29.847 1.00 96.19 255 HIS A CA 1
ATOM 2080 C C . HIS A 1 255 ? 27.946 -3.178 -29.379 1.00 96.19 255 HIS A C 1
ATOM 2082 O O . HIS A 1 255 ? 27.445 -3.377 -28.273 1.00 96.19 255 HIS A O 1
ATOM 2088 N N . GLU A 1 256 ? 28.306 -4.180 -30.183 1.00 95.19 256 GLU A N 1
ATOM 2089 C CA . GLU A 1 256 ? 28.008 -5.597 -29.899 1.00 95.19 256 GLU A CA 1
ATOM 2090 C C . GLU A 1 256 ? 28.644 -6.100 -28.591 1.00 95.19 256 GLU A C 1
ATOM 2092 O O . GLU A 1 256 ? 28.040 -6.901 -27.885 1.00 95.19 256 GLU A O 1
ATOM 2097 N N . ASP A 1 257 ? 29.816 -5.566 -28.231 1.00 95.38 257 ASP A N 1
ATOM 2098 C CA . ASP A 1 257 ? 30.527 -5.901 -26.984 1.00 95.38 257 ASP A CA 1
ATOM 2099 C C . ASP A 1 257 ? 30.025 -5.136 -25.737 1.00 95.38 257 ASP A C 1
ATOM 2101 O O . ASP A 1 257 ? 30.625 -5.241 -24.666 1.00 95.38 257 ASP A O 1
ATOM 2105 N N . SER A 1 258 ? 28.972 -4.320 -25.866 1.00 97.81 258 SER A N 1
ATOM 2106 C CA . SER A 1 258 ? 28.412 -3.546 -24.748 1.00 97.81 258 SER A CA 1
ATOM 2107 C C . SER A 1 258 ? 27.607 -4.415 -23.777 1.00 97.81 258 SER A C 1
ATOM 2109 O O . SER A 1 258 ? 27.030 -5.441 -24.150 1.00 97.81 258 SER A O 1
ATOM 2111 N N . GLU A 1 259 ? 27.506 -3.981 -22.522 1.00 98.12 259 GLU A N 1
ATOM 2112 C CA . GLU A 1 259 ? 26.682 -4.662 -21.521 1.00 98.12 259 GLU A CA 1
ATOM 2113 C C . GLU A 1 259 ? 25.185 -4.553 -21.871 1.00 98.12 259 GLU A C 1
ATOM 2115 O O . GLU A 1 259 ? 24.422 -5.499 -21.657 1.00 98.12 259 GLU A O 1
ATOM 2120 N N . ILE A 1 260 ? 24.766 -3.446 -22.501 1.00 98.31 260 ILE A N 1
ATOM 2121 C CA . ILE A 1 260 ? 23.424 -3.295 -23.084 1.00 98.31 260 ILE A CA 1
ATOM 2122 C C . ILE A 1 260 ? 23.168 -4.339 -24.181 1.00 98.31 260 ILE A C 1
ATOM 2124 O O . ILE A 1 260 ? 22.104 -4.964 -24.188 1.00 98.31 260 ILE A O 1
ATOM 2128 N N . ALA A 1 261 ? 24.118 -4.554 -25.098 1.00 98.06 261 ALA A N 1
ATOM 2129 C CA . ALA A 1 261 ? 23.988 -5.571 -26.142 1.00 98.06 261 ALA A CA 1
ATOM 2130 C C . ALA A 1 261 ? 23.902 -6.979 -25.544 1.00 98.06 261 ALA A C 1
ATOM 2132 O O . ALA A 1 261 ? 23.049 -7.765 -25.962 1.00 98.06 261 ALA A O 1
ATOM 2133 N N . ARG A 1 262 ? 24.713 -7.276 -24.519 1.00 97.62 262 ARG A N 1
ATOM 2134 C CA . ARG A 1 262 ? 24.630 -8.535 -23.766 1.00 97.62 262 ARG A CA 1
ATOM 2135 C C . ARG A 1 262 ? 23.228 -8.749 -23.195 1.00 97.62 262 ARG A C 1
ATOM 2137 O O . ARG A 1 262 ? 22.636 -9.797 -23.430 1.00 97.62 262 ARG A O 1
ATOM 2144 N N . PHE A 1 263 ? 22.664 -7.745 -22.520 1.00 97.69 263 PHE A N 1
ATOM 2145 C CA . PHE A 1 263 ? 21.294 -7.790 -21.995 1.00 97.69 263 PHE A CA 1
ATOM 2146 C C . PHE A 1 263 ? 20.244 -8.057 -23.082 1.00 97.69 263 PHE A C 1
ATOM 2148 O O . PHE A 1 263 ? 19.388 -8.924 -22.917 1.00 97.69 263 PHE A O 1
ATOM 2155 N N . ILE A 1 264 ? 20.307 -7.345 -24.208 1.00 97.50 264 ILE A N 1
ATOM 2156 C CA . ILE A 1 264 ? 19.340 -7.517 -25.302 1.00 97.50 264 ILE A CA 1
ATOM 2157 C C . ILE A 1 264 ? 19.416 -8.938 -25.879 1.00 97.50 264 ILE A C 1
ATOM 2159 O O . ILE A 1 264 ? 18.381 -9.589 -26.052 1.00 97.50 264 ILE A O 1
ATOM 2163 N N . ASN A 1 265 ? 20.632 -9.423 -26.137 1.00 96.56 265 ASN A N 1
ATOM 2164 C CA . ASN A 1 265 ? 20.878 -10.715 -26.771 1.00 96.56 265 ASN A CA 1
ATOM 2165 C C . ASN A 1 265 ? 20.541 -11.895 -25.849 1.00 96.56 265 ASN A C 1
ATOM 2167 O O . ASN A 1 265 ? 19.849 -12.816 -26.281 1.00 96.56 265 ASN A O 1
ATOM 2171 N N . ASP A 1 266 ? 20.965 -11.853 -24.581 1.00 95.19 266 ASP A N 1
ATOM 2172 C CA . ASP A 1 266 ? 20.718 -12.917 -23.597 1.00 95.19 266 ASP A CA 1
ATOM 2173 C C . ASP A 1 266 ? 19.216 -13.198 -23.429 1.00 95.19 266 ASP A C 1
ATOM 2175 O O . ASP A 1 266 ? 18.795 -14.353 -23.338 1.00 95.19 266 ASP A O 1
ATOM 2179 N N . LEU A 1 267 ? 18.395 -12.141 -23.397 1.00 94.12 267 LEU A N 1
ATOM 2180 C CA . LEU A 1 267 ? 16.949 -12.249 -23.188 1.00 94.12 267 LEU A CA 1
ATOM 2181 C C . LEU A 1 267 ? 16.138 -12.307 -24.487 1.00 94.12 267 LEU A C 1
ATOM 2183 O O . LEU A 1 267 ? 14.913 -12.408 -24.413 1.00 94.12 267 LEU A O 1
ATOM 2187 N N . GLY A 1 268 ? 16.781 -12.252 -25.659 1.00 94.12 268 GLY A N 1
ATOM 2188 C CA . GLY A 1 268 ? 16.107 -12.288 -26.961 1.00 94.12 268 GLY A CA 1
ATOM 2189 C C . GLY A 1 268 ? 15.087 -11.161 -27.140 1.00 94.12 268 GLY A C 1
ATOM 2190 O O . GLY A 1 268 ? 13.999 -11.380 -27.681 1.00 94.12 268 GLY A O 1
ATOM 2191 N N . ILE A 1 269 ? 15.400 -9.976 -26.613 1.00 94.75 269 ILE A N 1
ATOM 2192 C CA . ILE A 1 269 ? 14.518 -8.810 -26.663 1.00 94.75 269 ILE A CA 1
ATOM 2193 C C . ILE A 1 269 ? 14.543 -8.222 -28.077 1.00 94.75 269 ILE A C 1
ATOM 2195 O O . ILE A 1 269 ? 15.582 -8.163 -28.730 1.00 94.75 269 ILE A O 1
ATOM 2199 N N . THR A 1 270 ? 13.377 -7.779 -28.542 1.00 95.31 270 THR A N 1
ATOM 2200 C CA . THR A 1 270 ? 13.211 -7.024 -29.797 1.00 95.31 270 THR A CA 1
ATOM 2201 C C . THR A 1 270 ? 12.630 -5.651 -29.491 1.00 95.31 270 THR A C 1
ATOM 2203 O O . THR A 1 270 ? 12.008 -5.456 -28.440 1.00 95.31 270 THR A O 1
ATOM 2206 N N . ARG A 1 271 ? 12.822 -4.676 -30.385 1.00 95.12 271 ARG A N 1
ATOM 2207 C CA . ARG A 1 271 ? 12.382 -3.286 -30.178 1.00 95.12 271 ARG A CA 1
ATOM 2208 C C . ARG A 1 271 ? 12.874 -2.726 -28.835 1.00 95.12 271 ARG A C 1
ATOM 2210 O O . ARG A 1 271 ? 12.121 -2.081 -28.100 1.00 95.12 271 ARG A O 1
ATOM 2217 N N . ALA A 1 272 ? 14.122 -3.028 -28.480 1.00 97.31 272 ALA A N 1
ATOM 2218 C CA . ALA A 1 272 ? 14.749 -2.493 -27.284 1.00 97.31 272 ALA A CA 1
ATOM 2219 C C . ALA A 1 272 ? 14.906 -0.972 -27.394 1.00 97.31 272 ALA A C 1
ATOM 2221 O O . ALA A 1 272 ? 15.287 -0.436 -28.437 1.00 97.31 272 ALA A O 1
ATOM 2222 N N . ARG A 1 273 ? 14.625 -0.278 -26.296 1.00 96.94 273 ARG A N 1
ATOM 2223 C CA . ARG A 1 273 ? 14.699 1.174 -26.167 1.00 96.94 273 ARG A CA 1
ATOM 2224 C C . ARG A 1 273 ? 15.198 1.568 -24.787 1.00 96.94 273 ARG A C 1
ATOM 2226 O O . ARG A 1 273 ? 14.884 0.910 -23.792 1.00 96.94 273 ARG A O 1
ATOM 2233 N N . LEU A 1 274 ? 15.922 2.675 -24.733 1.00 98.00 274 LEU A N 1
ATOM 2234 C CA . LEU A 1 274 ? 16.127 3.415 -23.499 1.00 98.00 274 LEU A CA 1
ATOM 2235 C C . LEU A 1 274 ? 14.889 4.283 -23.270 1.00 98.00 274 LEU A C 1
ATOM 2237 O O . LEU A 1 274 ? 14.425 4.972 -24.178 1.00 98.00 274 LEU A O 1
ATOM 2241 N N . LEU A 1 275 ? 14.357 4.230 -22.059 1.00 96.94 275 LEU A N 1
ATOM 2242 C CA . LEU A 1 275 ? 13.199 4.980 -21.609 1.00 96.94 275 LEU A CA 1
ATOM 2243 C C . LEU A 1 275 ? 13.609 5.813 -20.398 1.00 96.94 275 LEU A C 1
ATOM 2245 O O . LEU A 1 275 ? 13.946 5.264 -19.347 1.00 96.94 275 LEU A O 1
ATOM 2249 N N . VAL A 1 276 ? 13.538 7.129 -20.542 1.00 97.62 276 VAL A N 1
ATOM 2250 C CA . VAL A 1 276 ? 13.668 8.078 -19.440 1.00 97.62 276 VAL A CA 1
ATOM 2251 C C . VAL A 1 276 ? 12.255 8.502 -19.054 1.00 97.62 276 VAL A C 1
ATOM 2253 O O . VAL A 1 276 ? 11.494 8.981 -19.882 1.00 97.62 276 VAL A O 1
ATOM 2256 N N . LEU A 1 277 ? 11.858 8.292 -17.806 1.00 97.06 277 LEU A N 1
ATOM 2257 C CA . LEU A 1 277 ? 10.611 8.822 -17.271 1.00 97.06 277 LEU A CA 1
ATOM 2258 C C . LEU A 1 277 ? 10.967 10.015 -16.377 1.00 97.06 277 LEU A C 1
ATOM 2260 O O . LEU A 1 277 ? 11.531 9.788 -15.298 1.00 97.06 277 LEU A O 1
ATOM 2264 N N . PRO A 1 278 ? 10.667 11.257 -16.805 1.00 97.12 278 PRO A N 1
ATOM 2265 C CA . PRO A 1 278 ? 11.043 12.451 -16.058 1.00 97.12 278 PRO A CA 1
ATOM 2266 C C . PRO A 1 278 ? 10.461 12.484 -14.645 1.00 97.12 278 PRO A C 1
ATOM 2268 O O . PRO A 1 278 ? 9.489 11.780 -14.343 1.00 97.12 278 PRO A O 1
ATOM 2271 N N . GLU A 1 279 ? 11.034 13.323 -13.783 1.00 96.62 279 GLU A N 1
ATOM 2272 C CA . GLU A 1 279 ? 10.451 13.617 -12.470 1.00 96.62 279 GLU A CA 1
ATOM 2273 C C . GLU A 1 279 ? 8.949 13.968 -12.556 1.00 96.62 279 GLU A C 1
ATOM 2275 O O . GLU A 1 279 ? 8.468 14.536 -13.540 1.00 96.62 279 GLU A O 1
ATOM 2280 N N . LYS A 1 280 ? 8.188 13.622 -11.510 1.00 96.19 280 LYS A N 1
ATOM 2281 C CA . LYS A 1 280 ? 6.753 13.956 -11.358 1.00 96.19 280 LYS A CA 1
ATOM 2282 C C . LYS A 1 280 ? 5.855 13.556 -12.541 1.00 96.19 280 LYS A C 1
ATOM 2284 O O . LYS A 1 280 ? 4.837 14.204 -12.789 1.00 96.19 280 LYS A O 1
ATOM 2289 N N . THR A 1 281 ? 6.204 12.498 -13.265 1.00 95.62 281 THR A N 1
ATOM 2290 C CA . THR A 1 281 ? 5.492 12.073 -14.476 1.00 95.62 281 THR A CA 1
ATOM 2291 C C . THR A 1 281 ? 4.922 10.665 -14.320 1.00 95.62 281 THR A C 1
ATOM 2293 O O . THR A 1 281 ? 5.503 9.798 -13.669 1.00 95.62 281 THR A O 1
ATOM 2296 N N . CYS A 1 282 ? 3.777 10.405 -14.947 1.00 94.75 282 CYS A N 1
ATOM 2297 C CA . CYS A 1 282 ? 3.281 9.054 -15.178 1.00 94.75 282 CYS A CA 1
ATOM 2298 C C . CYS A 1 282 ? 2.781 8.903 -16.615 1.00 94.75 282 CYS A C 1
ATOM 2300 O O . CYS A 1 282 ? 2.397 9.883 -17.258 1.00 94.75 282 CYS A O 1
ATOM 2302 N N . TYR A 1 283 ? 2.773 7.670 -17.118 1.00 91.69 283 TYR A N 1
ATOM 2303 C CA . TYR A 1 283 ? 2.084 7.372 -18.369 1.00 91.69 283 TYR A CA 1
ATOM 2304 C C . TYR A 1 283 ? 0.573 7.303 -18.158 1.00 91.69 283 TYR A C 1
ATOM 2306 O O . TYR A 1 283 ? 0.075 7.027 -17.061 1.00 91.69 283 TYR A O 1
ATOM 2314 N N . THR A 1 284 ? -0.175 7.499 -19.242 1.00 89.56 284 THR A N 1
ATOM 2315 C CA . THR A 1 284 ? -1.592 7.140 -19.258 1.00 89.56 284 THR A CA 1
ATOM 2316 C C . THR A 1 284 ? -1.744 5.661 -18.922 1.00 89.56 284 THR A C 1
ATOM 2318 O O . THR A 1 284 ? -0.885 4.842 -19.240 1.00 89.56 284 THR A O 1
ATOM 2321 N N . PHE A 1 285 ? -2.834 5.306 -18.254 1.00 88.00 285 PHE A N 1
ATOM 2322 C CA . PHE A 1 285 ? -3.143 3.907 -17.991 1.00 88.00 285 PHE A CA 1
ATOM 2323 C C . PHE A 1 285 ? -3.512 3.220 -19.314 1.00 88.00 285 PHE A C 1
ATOM 2325 O O . PHE A 1 285 ? -4.435 3.670 -19.996 1.00 88.00 285 PHE A O 1
ATOM 2332 N N . HIS A 1 286 ? -2.765 2.191 -19.713 1.00 89.25 286 HIS A N 1
ATOM 2333 C CA . HIS A 1 286 ? -2.871 1.568 -21.037 1.00 89.25 286 HIS A CA 1
ATOM 2334 C C . HIS A 1 286 ? -2.504 0.081 -21.000 1.00 89.25 286 HIS A C 1
ATOM 2336 O O . HIS A 1 286 ? -2.121 -0.444 -19.963 1.00 89.25 286 HIS A O 1
ATOM 2342 N N . PHE A 1 287 ? -2.631 -0.604 -22.134 1.00 87.31 287 PHE A N 1
ATOM 2343 C CA . PHE A 1 287 ? -2.112 -1.955 -22.333 1.00 87.31 287 PHE A CA 1
ATOM 2344 C C . PHE A 1 287 ? -1.237 -1.980 -23.587 1.00 87.31 287 PHE A C 1
ATOM 2346 O O . PHE A 1 287 ? -1.458 -1.222 -24.535 1.00 87.31 287 PHE A O 1
ATOM 2353 N N . ASP A 1 288 ? -0.242 -2.853 -23.579 1.00 88.00 288 ASP A N 1
ATOM 2354 C CA . ASP A 1 288 ? 0.606 -3.148 -24.723 1.00 88.00 288 ASP A CA 1
ATOM 2355 C C . ASP A 1 288 ? 0.083 -4.382 -25.476 1.00 88.00 288 ASP A C 1
ATOM 2357 O O . ASP A 1 288 ? -0.567 -5.247 -24.888 1.00 88.00 288 ASP A O 1
ATOM 2361 N N . PRO A 1 289 ? 0.423 -4.547 -26.765 1.00 85.81 289 PRO A N 1
ATOM 2362 C CA . PRO A 1 289 ? 0.094 -5.768 -27.499 1.00 85.81 289 PRO A CA 1
ATOM 2363 C C . PRO A 1 289 ? 0.922 -6.990 -27.068 1.00 85.81 289 PRO A C 1
ATOM 2365 O O . PRO A 1 289 ? 0.539 -8.120 -27.367 1.00 85.81 289 PRO A O 1
ATOM 2368 N N . THR A 1 290 ? 2.058 -6.793 -26.391 1.00 88.19 290 THR A N 1
ATOM 2369 C CA . THR A 1 290 ? 2.929 -7.875 -25.909 1.00 88.19 290 THR A CA 1
ATOM 2370 C C . THR A 1 290 ? 3.639 -7.472 -24.626 1.00 88.19 290 THR A C 1
ATOM 2372 O O . THR A 1 290 ? 3.979 -6.300 -24.470 1.00 88.19 290 THR A O 1
ATOM 2375 N N . SER A 1 291 ? 3.952 -8.454 -23.781 1.00 91.12 291 SER A N 1
ATOM 2376 C CA . SER A 1 291 ? 4.729 -8.275 -22.555 1.00 91.12 291 SER A CA 1
ATOM 2377 C C . SER A 1 291 ? 6.112 -7.653 -22.807 1.00 91.12 291 SER A C 1
ATOM 2379 O O . SER A 1 291 ? 6.692 -7.768 -23.896 1.00 91.12 291 SER A O 1
ATOM 2381 N N . ARG A 1 292 ? 6.673 -7.021 -21.775 1.00 93.50 292 ARG A N 1
ATOM 2382 C CA . ARG A 1 292 ? 7.965 -6.330 -21.824 1.00 93.50 292 ARG A CA 1
ATOM 2383 C C . ARG A 1 292 ? 8.964 -6.951 -20.868 1.00 93.50 292 ARG A C 1
ATOM 2385 O O . ARG A 1 292 ? 8.600 -7.487 -19.825 1.00 93.50 292 ARG A O 1
ATOM 2392 N N . ILE A 1 293 ? 10.237 -6.842 -21.218 1.00 95.69 293 ILE A N 1
ATOM 2393 C CA . ILE A 1 293 ? 11.337 -7.067 -20.285 1.00 95.69 293 ILE A CA 1
ATOM 2394 C C . ILE A 1 293 ? 12.014 -5.727 -20.035 1.00 95.69 293 ILE A C 1
ATOM 2396 O O . ILE A 1 293 ? 12.231 -4.966 -20.976 1.00 95.69 293 ILE A O 1
ATOM 2400 N N . HIS A 1 294 ? 12.323 -5.442 -18.773 1.00 96.88 294 HIS A N 1
ATOM 2401 C CA . HIS A 1 294 ? 12.979 -4.221 -18.329 1.00 96.88 294 HIS A CA 1
ATOM 2402 C C . HIS A 1 294 ? 14.280 -4.551 -17.594 1.00 96.88 294 HIS A C 1
ATOM 2404 O O . HIS A 1 294 ? 14.289 -5.404 -16.711 1.00 96.88 294 HIS A O 1
ATOM 2410 N N . LEU A 1 295 ? 15.339 -3.808 -17.888 1.00 98.00 295 LEU A N 1
ATOM 2411 C CA . LEU A 1 295 ? 16.496 -3.637 -17.020 1.00 98.00 295 LEU A CA 1
ATOM 2412 C C . LEU A 1 295 ? 16.423 -2.235 -16.412 1.00 98.00 295 LEU A C 1
ATOM 2414 O O . LEU A 1 295 ? 16.334 -1.235 -17.128 1.00 98.00 295 LEU A O 1
ATOM 2418 N N . VAL A 1 296 ? 16.404 -2.160 -15.085 1.00 97.88 296 VAL A N 1
ATOM 2419 C CA . VAL A 1 296 ? 16.321 -0.887 -14.365 1.00 97.88 296 VAL A CA 1
ATOM 2420 C C . VAL A 1 296 ? 17.722 -0.294 -14.266 1.00 97.88 296 VAL A C 1
ATOM 2422 O O . VAL A 1 296 ? 18.585 -0.863 -13.606 1.00 97.88 296 VAL A O 1
ATOM 2425 N N . VAL A 1 297 ? 17.952 0.838 -14.933 1.00 98.06 297 VAL A N 1
ATOM 2426 C CA . VAL A 1 297 ? 19.260 1.516 -14.941 1.00 98.06 297 VAL A CA 1
ATOM 2427 C C . VAL A 1 297 ? 19.361 2.498 -13.783 1.00 98.06 297 VAL A C 1
ATOM 2429 O O . VAL A 1 297 ? 20.396 2.590 -13.135 1.00 98.06 297 VAL A O 1
ATOM 2432 N N . LYS A 1 298 ? 18.283 3.244 -13.529 1.00 97.56 298 LYS A N 1
ATOM 2433 C CA . LYS A 1 298 ? 18.168 4.185 -12.416 1.00 97.56 298 LYS A CA 1
ATOM 2434 C C . LYS A 1 298 ? 16.723 4.215 -11.936 1.00 97.56 298 LYS A C 1
ATOM 2436 O O . LYS A 1 298 ? 15.808 4.413 -12.736 1.00 97.56 298 LYS A O 1
ATOM 2441 N N . THR A 1 299 ? 16.514 4.065 -10.637 1.00 96.50 299 THR A N 1
ATOM 2442 C CA . THR A 1 299 ? 15.192 4.158 -10.007 1.00 96.50 299 THR A CA 1
ATOM 2443 C C . THR A 1 299 ? 15.285 4.908 -8.684 1.00 96.50 299 THR A C 1
ATOM 2445 O O . THR A 1 299 ? 16.364 5.327 -8.275 1.00 96.50 299 THR A O 1
ATOM 2448 N N . ASN A 1 300 ? 14.147 5.108 -8.030 1.00 93.75 300 ASN A N 1
ATOM 2449 C CA . ASN A 1 300 ? 14.054 5.760 -6.731 1.00 93.75 300 ASN A CA 1
ATOM 2450 C C . ASN A 1 300 ? 12.895 5.164 -5.922 1.00 93.75 300 ASN A C 1
ATOM 2452 O O . ASN A 1 300 ? 12.038 4.464 -6.461 1.00 93.75 300 ASN A O 1
ATOM 2456 N N . GLU A 1 301 ? 12.843 5.455 -4.625 1.00 88.50 301 GLU A N 1
ATOM 2457 C CA . GLU A 1 301 ? 11.832 4.898 -3.713 1.00 88.50 301 GLU A CA 1
ATOM 2458 C C . GLU A 1 301 ? 10.379 5.291 -4.058 1.00 88.50 301 GLU A C 1
ATOM 2460 O O . GLU A 1 301 ? 9.446 4.645 -3.584 1.00 88.50 301 GLU A O 1
ATOM 2465 N N . TRP A 1 302 ? 10.188 6.302 -4.914 1.00 92.25 302 TRP A N 1
ATOM 2466 C CA . TRP A 1 302 ? 8.895 6.825 -5.365 1.00 92.25 302 TRP A CA 1
ATOM 2467 C C . TRP A 1 302 ? 8.603 6.516 -6.848 1.00 92.25 302 TRP A C 1
ATOM 2469 O O . TRP A 1 302 ? 7.751 7.159 -7.477 1.00 92.25 302 TRP A O 1
ATOM 2479 N N . ALA A 1 303 ? 9.297 5.528 -7.421 1.00 94.06 303 ALA A N 1
ATOM 2480 C CA . ALA A 1 303 ? 9.086 5.022 -8.771 1.00 94.06 303 ALA A CA 1
ATOM 2481 C C . ALA A 1 303 ? 8.352 3.674 -8.745 1.00 94.06 303 ALA A C 1
ATOM 2483 O O . ALA A 1 303 ? 8.814 2.713 -8.128 1.00 94.06 303 ALA A O 1
ATOM 2484 N N . PHE A 1 304 ? 7.230 3.581 -9.464 1.00 92.56 304 PHE A N 1
ATOM 2485 C CA . PHE A 1 304 ? 6.344 2.415 -9.422 1.00 92.56 304 PHE A CA 1
ATOM 2486 C C . PHE A 1 304 ? 5.834 2.007 -10.807 1.00 92.56 304 PHE A C 1
ATOM 2488 O O . PHE A 1 304 ? 5.772 2.806 -11.739 1.00 92.56 304 PHE A O 1
ATOM 2495 N N . MET A 1 305 ? 5.434 0.752 -10.939 1.00 91.44 305 MET A N 1
ATOM 2496 C CA . MET A 1 305 ? 4.476 0.281 -11.934 1.00 91.44 305 MET A CA 1
ATOM 2497 C C . MET A 1 305 ? 3.131 0.097 -11.236 1.00 91.44 305 MET A C 1
ATOM 2499 O O . MET A 1 305 ? 3.110 -0.389 -10.112 1.00 91.44 305 MET A O 1
ATOM 2503 N N . ALA A 1 306 ? 2.019 0.466 -11.861 1.00 89.50 306 ALA A N 1
ATOM 2504 C CA . ALA A 1 306 ? 0.690 0.110 -11.373 1.00 89.50 306 ALA A CA 1
ATOM 2505 C C . ALA A 1 306 ? 0.056 -0.920 -12.306 1.00 89.50 306 ALA A C 1
ATOM 2507 O O . ALA A 1 306 ? 0.165 -0.767 -13.520 1.00 89.50 306 ALA A O 1
ATOM 2508 N N . ASP A 1 307 ? -0.595 -1.940 -11.750 1.00 84.69 307 ASP A N 1
ATOM 2509 C CA . ASP A 1 307 ? -1.278 -2.993 -12.514 1.00 84.69 307 ASP A CA 1
ATOM 2510 C C . ASP A 1 307 ? -2.805 -2.828 -12.574 1.00 84.69 307 ASP A C 1
ATOM 2512 O O . ASP A 1 307 ? -3.370 -1.869 -12.041 1.00 84.69 307 ASP A O 1
ATOM 2516 N N . GLU A 1 308 ? -3.489 -3.788 -13.199 1.00 80.00 308 GLU A N 1
ATOM 2517 C CA . GLU A 1 308 ? -4.931 -3.786 -13.460 1.00 80.00 308 GLU A CA 1
ATOM 2518 C C . GLU A 1 308 ? -5.789 -3.831 -12.186 1.00 80.00 308 GLU A C 1
ATOM 2520 O O . GLU A 1 308 ? -7.001 -3.612 -12.233 1.00 80.00 308 GLU A O 1
ATOM 2525 N N . LYS A 1 309 ? -5.162 -4.099 -11.036 1.00 79.12 309 LYS A N 1
ATOM 2526 C CA . LYS A 1 309 ? -5.781 -4.111 -9.706 1.00 79.12 309 LYS A CA 1
ATOM 2527 C C . LYS A 1 309 ? -5.363 -2.906 -8.864 1.00 79.12 309 LYS A C 1
ATOM 2529 O O . LYS A 1 309 ? -5.575 -2.926 -7.652 1.00 79.12 309 LYS A O 1
ATOM 2534 N N . TRP A 1 310 ? -4.798 -1.869 -9.485 1.00 77.81 310 TRP A N 1
ATOM 2535 C CA . TRP A 1 310 ? -4.349 -0.634 -8.833 1.00 77.81 310 TRP A CA 1
ATOM 2536 C C . TRP A 1 310 ? -3.223 -0.849 -7.815 1.00 77.81 310 TRP A C 1
ATOM 2538 O O . TRP A 1 310 ? -3.077 -0.077 -6.867 1.00 77.81 310 TRP A O 1
ATOM 2548 N N . ARG A 1 311 ? -2.422 -1.908 -7.982 1.00 78.75 311 ARG A N 1
ATOM 2549 C CA . ARG A 1 311 ? -1.323 -2.230 -7.063 1.00 78.75 311 ARG A CA 1
ATOM 2550 C C . ARG A 1 311 ? -0.031 -1.601 -7.561 1.00 78.75 311 ARG A C 1
ATOM 2552 O O . ARG A 1 311 ? 0.309 -1.777 -8.726 1.00 78.75 311 ARG A O 1
ATOM 2559 N N . LEU A 1 312 ? 0.681 -0.901 -6.677 1.00 85.06 312 LEU A N 1
ATOM 2560 C CA . LEU A 1 312 ? 1.958 -0.250 -6.981 1.00 85.06 312 LEU A CA 1
ATOM 2561 C C . LEU A 1 312 ? 3.131 -1.192 -6.724 1.00 85.06 312 LEU A C 1
ATOM 2563 O O . LEU A 1 312 ? 3.359 -1.575 -5.588 1.00 85.06 312 LEU A O 1
ATOM 2567 N N . PHE A 1 313 ? 3.913 -1.504 -7.744 1.00 84.88 313 PHE A N 1
ATOM 2568 C CA . PHE A 1 313 ? 5.070 -2.385 -7.687 1.00 84.88 313 PHE A CA 1
ATOM 2569 C C . PHE A 1 313 ? 6.365 -1.607 -7.969 1.00 84.88 313 PHE A C 1
ATOM 2571 O O . PHE A 1 313 ? 6.453 -0.886 -8.963 1.00 84.88 313 PHE A O 1
ATOM 2578 N N . HIS A 1 314 ? 7.372 -1.736 -7.102 1.00 90.06 314 HIS A N 1
ATOM 2579 C CA . HIS A 1 314 ? 8.676 -1.088 -7.278 1.00 90.06 314 HIS A CA 1
ATOM 2580 C C . HIS A 1 314 ? 9.699 -2.058 -7.884 1.00 90.06 314 HIS A C 1
ATOM 2582 O O . HIS A 1 314 ? 9.866 -3.173 -7.396 1.00 90.06 314 HIS A O 1
ATOM 2588 N N . MET A 1 315 ? 10.410 -1.605 -8.919 1.00 91.31 315 MET A N 1
ATOM 2589 C CA . MET A 1 315 ? 11.481 -2.358 -9.576 1.00 91.31 315 MET A CA 1
ATOM 2590 C C . MET A 1 315 ? 12.835 -1.765 -9.160 1.00 91.31 315 MET A C 1
ATOM 2592 O O . MET A 1 315 ? 13.107 -0.629 -9.565 1.00 91.31 315 MET A O 1
ATOM 2596 N N . PRO A 1 316 ? 13.658 -2.481 -8.370 1.00 93.31 316 PRO A N 1
ATOM 2597 C CA . PRO A 1 316 ? 14.973 -2.005 -7.952 1.00 93.31 316 PRO A CA 1
ATOM 2598 C C . PRO A 1 316 ? 15.978 -2.008 -9.113 1.00 93.31 316 PRO A C 1
ATOM 2600 O O . PRO A 1 316 ? 15.861 -2.801 -10.047 1.00 93.31 316 PRO A O 1
ATOM 2603 N N . ASP A 1 317 ? 16.989 -1.146 -9.029 1.00 95.50 317 ASP A N 1
ATOM 2604 C CA . ASP A 1 317 ? 18.175 -1.124 -9.892 1.00 95.50 317 ASP A CA 1
ATOM 2605 C C . ASP A 1 317 ? 19.274 -2.047 -9.342 1.00 95.50 317 ASP A C 1
ATOM 2607 O O . ASP A 1 317 ? 20.392 -1.628 -9.061 1.00 95.50 317 ASP A O 1
ATOM 2611 N N . ASP A 1 318 ? 18.946 -3.333 -9.188 1.00 95.50 318 ASP A N 1
ATOM 2612 C CA . ASP A 1 318 ? 19.827 -4.376 -8.635 1.00 95.50 318 ASP A CA 1
ATOM 2613 C C . ASP A 1 318 ? 20.533 -5.235 -9.704 1.00 95.50 318 ASP A C 1
ATOM 2615 O O . ASP A 1 318 ? 21.131 -6.269 -9.404 1.00 95.50 318 ASP A O 1
ATOM 2619 N N . GLY A 1 319 ? 20.447 -4.813 -10.965 1.00 95.75 319 GLY A N 1
ATOM 2620 C CA . GLY A 1 319 ? 21.087 -5.463 -12.106 1.00 95.75 319 GLY A CA 1
ATOM 2621 C C . GLY A 1 319 ? 20.350 -6.691 -12.630 1.00 95.75 319 GLY A C 1
ATOM 2622 O O . GLY A 1 319 ? 20.773 -7.245 -13.643 1.00 95.75 319 GLY A O 1
ATOM 2623 N N . TYR A 1 320 ? 19.246 -7.119 -12.014 1.00 95.44 320 TYR A N 1
ATOM 2624 C CA . TYR A 1 320 ? 18.443 -8.208 -12.561 1.00 95.44 320 TYR A CA 1
ATOM 2625 C C . TYR A 1 320 ? 17.370 -7.701 -13.534 1.00 95.44 320 TYR A C 1
ATOM 2627 O O . TYR A 1 320 ? 16.695 -6.699 -13.277 1.00 95.44 320 TYR A O 1
ATOM 2635 N N . PRO A 1 321 ? 17.133 -8.433 -14.631 1.00 95.19 321 PRO A N 1
ATOM 2636 C CA . PRO A 1 321 ? 16.051 -8.126 -15.547 1.00 95.19 321 PRO A CA 1
ATOM 2637 C C . PRO A 1 321 ? 14.685 -8.524 -14.980 1.00 95.19 321 PRO A C 1
ATOM 2639 O O . PRO A 1 321 ? 14.536 -9.498 -14.237 1.00 95.19 321 PRO A O 1
ATOM 2642 N N . TRP A 1 322 ? 13.661 -7.793 -15.397 1.00 93.38 322 TRP A N 1
ATOM 2643 C CA . TRP A 1 322 ? 12.284 -7.966 -14.962 1.00 93.38 322 TRP A CA 1
ATOM 2644 C C . TRP A 1 322 ? 11.369 -8.232 -16.145 1.00 93.38 322 TRP A C 1
ATOM 2646 O O . TRP A 1 322 ? 11.285 -7.422 -17.063 1.00 93.38 322 TRP A O 1
ATOM 2656 N N . TYR A 1 323 ? 10.628 -9.331 -16.090 1.00 91.62 323 TYR A N 1
ATOM 2657 C CA . TYR A 1 323 ? 9.488 -9.564 -16.963 1.00 91.62 323 TYR A CA 1
ATOM 2658 C C . TYR A 1 323 ? 8.256 -8.841 -16.421 1.00 91.62 323 TYR A C 1
ATOM 2660 O O . TYR A 1 323 ? 7.952 -8.933 -15.229 1.00 91.62 323 TYR A O 1
ATOM 2668 N N . VAL A 1 324 ? 7.543 -8.161 -17.313 1.00 90.88 324 VAL A N 1
ATOM 2669 C CA . VAL A 1 324 ? 6.310 -7.433 -17.032 1.00 90.88 324 VAL A CA 1
ATOM 2670 C C . VAL A 1 324 ? 5.262 -7.826 -18.062 1.00 90.88 324 VAL A C 1
ATOM 2672 O O . VAL A 1 324 ? 5.438 -7.584 -19.259 1.00 90.88 324 VAL A O 1
ATOM 2675 N N . ASP A 1 325 ? 4.153 -8.409 -17.614 1.00 88.62 325 ASP A N 1
ATOM 2676 C CA . ASP A 1 325 ? 3.026 -8.710 -18.489 1.00 88.62 325 ASP A CA 1
ATOM 2677 C C . ASP A 1 325 ? 2.161 -7.468 -18.730 1.00 88.62 325 ASP A C 1
ATOM 2679 O O . ASP A 1 325 ? 1.084 -7.287 -18.167 1.00 88.62 325 ASP A O 1
ATOM 2683 N N . THR A 1 326 ? 2.664 -6.594 -19.595 1.00 89.88 326 THR A N 1
ATOM 2684 C CA . THR A 1 326 ? 2.021 -5.340 -20.007 1.00 89.88 326 THR A CA 1
ATOM 2685 C C . THR A 1 326 ? 0.800 -5.535 -20.914 1.00 89.88 326 THR A C 1
ATOM 2687 O O . THR A 1 326 ? 0.197 -4.550 -21.341 1.00 89.88 326 THR A O 1
ATOM 2690 N N . THR A 1 327 ? 0.407 -6.782 -21.213 1.00 87.56 327 THR A N 1
ATOM 2691 C CA . THR A 1 327 ? -0.852 -7.078 -21.923 1.00 87.56 327 THR A CA 1
ATOM 2692 C C . THR A 1 327 ? -2.074 -6.781 -21.052 1.00 87.56 327 THR A C 1
ATOM 2694 O O . THR A 1 327 ? -3.159 -6.507 -21.571 1.00 87.56 327 THR A O 1
ATOM 2697 N N . TYR A 1 328 ? -1.889 -6.762 -19.729 1.00 84.31 328 TYR A N 1
ATOM 2698 C CA . TYR A 1 328 ? -2.863 -6.232 -18.787 1.00 84.31 328 TYR A CA 1
ATOM 2699 C C . TYR A 1 328 ? -2.757 -4.702 -18.676 1.00 84.31 328 TYR A C 1
ATOM 2701 O O . TYR A 1 328 ? -1.675 -4.132 -18.860 1.00 84.31 328 TYR A O 1
ATOM 2709 N N . PRO A 1 329 ? -3.871 -4.013 -18.361 1.00 88.31 329 PRO A N 1
ATOM 2710 C CA . PRO A 1 329 ? -3.857 -2.582 -18.093 1.00 88.31 329 PRO A CA 1
ATOM 2711 C C . PRO A 1 329 ? -2.840 -2.197 -17.008 1.00 88.31 329 PRO A C 1
ATOM 2713 O O . PRO A 1 329 ? -2.852 -2.763 -15.919 1.00 88.31 329 PRO A O 1
ATOM 2716 N N . HIS A 1 330 ? -1.971 -1.234 -17.302 1.00 92.06 330 HIS A N 1
ATOM 2717 C CA . HIS A 1 330 ? -0.887 -0.811 -16.424 1.00 92.06 330 HIS A CA 1
ATOM 2718 C C . HIS A 1 330 ? -0.489 0.660 -16.650 1.00 92.06 330 HIS A C 1
ATOM 2720 O O . HIS A 1 330 ? -0.911 1.316 -17.606 1.00 92.06 330 HIS A O 1
ATOM 2726 N N . THR A 1 331 ? 0.356 1.193 -15.765 1.00 94.19 331 THR A N 1
ATOM 2727 C CA . THR A 1 331 ? 1.093 2.451 -15.985 1.00 94.19 331 THR A CA 1
ATOM 2728 C C . THR A 1 331 ? 2.452 2.426 -15.283 1.00 94.19 331 THR A C 1
ATOM 2730 O O . THR A 1 331 ? 2.633 1.700 -14.307 1.00 94.19 331 THR A O 1
ATOM 2733 N N . ALA A 1 332 ? 3.403 3.235 -15.755 1.00 94.88 332 ALA A N 1
ATOM 2734 C CA . ALA A 1 332 ? 4.628 3.546 -15.026 1.00 94.88 332 ALA A CA 1
ATOM 2735 C C . ALA A 1 332 ? 4.529 4.948 -14.414 1.00 94.88 332 ALA A C 1
ATOM 2737 O O . ALA A 1 332 ? 4.108 5.902 -15.071 1.00 94.88 332 ALA A O 1
ATOM 2738 N N . ILE A 1 333 ? 4.937 5.061 -13.155 1.00 95.81 333 ILE A N 1
ATOM 2739 C CA . ILE A 1 333 ? 4.869 6.267 -12.335 1.00 95.81 333 ILE A CA 1
ATOM 2740 C C . ILE A 1 333 ? 6.285 6.605 -11.864 1.00 95.81 333 ILE A C 1
ATOM 2742 O O . ILE A 1 333 ? 7.019 5.731 -11.392 1.00 95.81 333 ILE A O 1
ATOM 2746 N N . ASN A 1 334 ? 6.657 7.875 -11.973 1.00 97.19 334 ASN A N 1
ATOM 2747 C CA . ASN A 1 334 ? 7.801 8.468 -11.300 1.00 97.19 334 ASN A CA 1
ATOM 2748 C C . ASN A 1 334 ? 7.316 9.660 -10.472 1.00 97.19 334 ASN A C 1
ATOM 2750 O O . ASN A 1 334 ? 7.065 10.741 -10.998 1.00 97.19 334 ASN A O 1
ATOM 2754 N N . SER A 1 335 ? 7.156 9.447 -9.168 1.00 95.12 335 SER A N 1
ATOM 2755 C CA . SER A 1 335 ? 6.683 10.477 -8.237 1.00 95.12 335 SER A CA 1
ATOM 2756 C C . SER A 1 335 ? 7.808 11.156 -7.445 1.00 95.12 335 SER A C 1
ATOM 2758 O O . SER A 1 335 ? 7.534 11.871 -6.485 1.00 95.12 335 SER A O 1
ATOM 2760 N N . ALA A 1 336 ? 9.065 10.976 -7.865 1.00 93.62 336 ALA A N 1
ATOM 2761 C CA . ALA A 1 336 ? 10.226 11.651 -7.285 1.00 93.62 336 ALA A CA 1
ATOM 2762 C C . ALA A 1 336 ? 10.596 12.955 -8.008 1.00 93.62 336 ALA A C 1
ATOM 2764 O O . ALA A 1 336 ? 9.969 13.338 -8.996 1.00 93.62 336 ALA A O 1
ATOM 2765 N N . LEU A 1 337 ? 11.646 13.604 -7.485 1.00 93.38 337 LEU A N 1
ATOM 2766 C CA . LEU A 1 337 ? 12.331 14.786 -8.030 1.00 93.38 337 LEU A CA 1
ATOM 2767 C C . LEU A 1 337 ? 13.550 14.424 -8.900 1.00 93.38 337 LEU A C 1
ATOM 2769 O O . LEU A 1 337 ? 14.499 15.193 -9.028 1.00 93.38 337 LEU A O 1
ATOM 2773 N N . GLU A 1 338 ? 13.594 13.196 -9.401 1.00 95.38 338 GLU A N 1
ATOM 2774 C CA . GLU A 1 338 ? 14.677 12.736 -10.256 1.00 95.38 338 GLU A CA 1
ATOM 2775 C C . GLU A 1 338 ? 14.160 11.773 -11.311 1.00 95.38 338 GLU A C 1
ATOM 2777 O O . GLU A 1 338 ? 13.174 11.066 -11.090 1.00 95.38 338 GLU A O 1
ATOM 2782 N N . ASP A 1 339 ? 14.852 11.723 -12.443 1.00 97.00 339 ASP A N 1
ATOM 2783 C CA . ASP A 1 339 ? 14.475 10.856 -13.550 1.00 97.00 339 ASP A CA 1
ATOM 2784 C C . ASP A 1 339 ? 14.676 9.379 -13.212 1.00 97.00 339 ASP A C 1
ATOM 2786 O O . ASP A 1 339 ? 15.644 8.976 -12.555 1.00 97.00 339 ASP A O 1
ATOM 2790 N N . ARG A 1 340 ? 13.757 8.566 -13.729 1.00 96.81 340 ARG A N 1
ATOM 2791 C CA . ARG A 1 340 ? 13.787 7.107 -13.681 1.00 96.81 340 ARG A CA 1
ATOM 2792 C C . ARG A 1 340 ? 14.169 6.594 -15.063 1.00 96.81 340 ARG A C 1
ATOM 2794 O O . ARG A 1 340 ? 13.536 6.962 -16.046 1.00 96.81 340 ARG A O 1
ATOM 2801 N N . ILE A 1 341 ? 15.166 5.720 -15.148 1.00 98.19 341 ILE A N 1
ATOM 2802 C CA . ILE A 1 341 ? 15.718 5.247 -16.420 1.00 98.19 341 ILE A CA 1
ATOM 2803 C C . ILE A 1 341 ? 15.622 3.727 -16.487 1.00 98.19 341 ILE A C 1
ATOM 2805 O O . ILE A 1 341 ? 16.127 3.014 -15.619 1.00 98.19 341 ILE A O 1
ATOM 2809 N N . HIS A 1 342 ? 14.967 3.228 -17.529 1.00 98.00 342 HIS A N 1
ATOM 2810 C CA . HIS A 1 342 ? 14.865 1.805 -17.830 1.00 98.00 342 HIS A CA 1
ATOM 2811 C C . HIS A 1 342 ? 15.349 1.552 -19.250 1.00 98.00 342 HIS A C 1
ATOM 2813 O O . HIS A 1 342 ? 15.033 2.307 -20.164 1.00 98.00 342 HIS A O 1
ATOM 2819 N N . ILE A 1 343 ? 16.025 0.430 -19.454 1.00 98.12 343 ILE A N 1
ATOM 2820 C CA . ILE A 1 343 ? 16.099 -0.186 -20.772 1.00 98.12 343 ILE A CA 1
ATOM 2821 C C . ILE A 1 343 ? 14.963 -1.191 -20.838 1.00 98.12 343 ILE A C 1
ATOM 2823 O O . ILE A 1 343 ? 14.791 -1.993 -19.924 1.00 98.12 343 ILE A O 1
ATOM 2827 N N . MET A 1 344 ? 14.156 -1.142 -21.888 1.00 96.31 344 MET A N 1
ATOM 2828 C CA . MET A 1 344 ? 13.051 -2.075 -22.048 1.00 96.31 344 MET A CA 1
ATOM 2829 C C . MET A 1 344 ? 12.864 -2.480 -23.496 1.00 96.31 344 MET A C 1
ATOM 2831 O O . MET A 1 344 ? 13.182 -1.721 -24.403 1.00 96.31 344 MET A O 1
ATOM 2835 N N . GLY A 1 345 ? 12.261 -3.635 -23.721 1.00 95.25 345 GLY A N 1
ATOM 2836 C CA . GLY A 1 345 ? 11.817 -4.019 -25.050 1.00 95.25 345 GLY A CA 1
ATOM 2837 C C . GLY A 1 345 ? 10.784 -5.124 -24.996 1.00 95.25 345 GLY A C 1
ATOM 2838 O O . GLY A 1 345 ? 10.350 -5.561 -23.925 1.00 95.25 345 GLY A O 1
ATOM 2839 N N . ARG A 1 346 ? 10.355 -5.555 -26.174 1.00 93.81 346 ARG A N 1
ATOM 2840 C CA . ARG A 1 346 ? 9.407 -6.646 -26.327 1.00 93.81 346 ARG A CA 1
ATOM 2841 C C . ARG A 1 346 ? 10.038 -7.947 -25.845 1.00 93.81 346 ARG A C 1
ATOM 2843 O O . ARG A 1 346 ? 11.084 -8.358 -26.343 1.00 93.81 346 ARG A O 1
ATOM 2850 N N . ALA A 1 347 ? 9.361 -8.607 -24.909 1.00 90.94 347 ALA A N 1
ATOM 2851 C CA . ALA A 1 347 ? 9.732 -9.946 -24.485 1.00 90.94 347 ALA A CA 1
ATOM 2852 C C . ALA A 1 347 ? 9.588 -10.921 -25.672 1.00 90.94 347 ALA A C 1
ATOM 2854 O O . ALA A 1 347 ? 8.592 -10.827 -26.405 1.00 90.94 347 ALA A O 1
ATOM 2855 N N . PRO A 1 348 ? 10.510 -11.880 -25.869 1.00 86.06 348 PRO A N 1
ATOM 2856 C CA . PRO A 1 348 ? 10.273 -12.963 -26.815 1.00 86.06 348 PRO A CA 1
ATOM 2857 C C . PRO A 1 348 ? 8.992 -13.701 -26.406 1.00 86.06 348 PRO A C 1
ATOM 2859 O O . PRO A 1 348 ? 8.700 -13.860 -25.218 1.00 86.06 348 PRO A O 1
ATOM 2862 N N . GLN A 1 349 ? 8.181 -14.125 -27.377 1.00 62.03 349 GLN A N 1
ATOM 2863 C CA . GLN A 1 349 ? 6.896 -14.761 -27.081 1.00 62.03 349 GLN A CA 1
ATOM 2864 C C . GLN A 1 349 ? 7.076 -16.097 -26.335 1.00 62.03 349 GLN A C 1
ATOM 2866 O O . GLN A 1 349 ? 7.258 -17.140 -26.962 1.00 62.03 349 GLN A O 1
ATOM 2871 N N . LYS A 1 350 ? 6.988 -16.026 -24.996 1.00 47.34 350 LYS A N 1
ATOM 2872 C CA . LYS A 1 350 ? 6.273 -16.883 -24.021 1.00 47.34 350 LYS A CA 1
ATOM 2873 C C . LYS A 1 350 ? 7.003 -16.883 -22.670 1.00 47.34 350 LYS A C 1
ATOM 2875 O O . LYS A 1 350 ? 8.098 -17.434 -22.577 1.00 47.34 350 LYS A O 1
ATOM 2880 N N . PRO A 1 351 ? 6.295 -16.565 -21.580 1.00 39.53 351 PRO A N 1
ATOM 2881 C CA . PRO A 1 351 ? 6.341 -17.412 -20.409 1.00 39.53 351 PRO A CA 1
ATOM 2882 C C . PRO A 1 351 ? 4.965 -18.064 -20.274 1.00 39.53 351 PRO A C 1
ATOM 2884 O O . PRO A 1 351 ? 4.022 -17.450 -19.801 1.00 39.53 351 PRO A O 1
ATOM 2887 N N . TYR A 1 352 ? 4.906 -19.335 -20.677 1.00 31.58 352 TYR A N 1
ATOM 2888 C CA . TYR A 1 352 ? 3.796 -20.277 -20.482 1.00 31.58 352 TYR A CA 1
ATOM 2889 C C . TYR A 1 352 ? 2.583 -20.166 -21.432 1.00 31.58 352 TYR A C 1
ATOM 2891 O O . TYR A 1 352 ? 2.027 -19.105 -21.693 1.00 31.58 352 TYR A O 1
ATOM 2899 N N . LYS A 1 353 ? 2.220 -21.331 -21.987 1.00 30.75 353 LYS A N 1
ATOM 2900 C CA . LYS A 1 353 ? 0.848 -21.689 -22.362 1.00 30.75 353 LYS A CA 1
ATOM 2901 C C . LYS A 1 353 ? 0.176 -22.272 -21.128 1.00 30.75 353 LYS A C 1
ATOM 2903 O O . LYS A 1 353 ? 0.919 -22.932 -20.363 1.00 30.75 353 LYS A O 1
#